Protein AF-A0A1I4SEX5-F1 (afdb_monomer_lite)

Sequence (265 aa):
MKEYNRLAKIIWHIAYHNPGSYGLFWDDDGTMPLKEFLWACNVEPELRVINRDYLNRLTLLGVDLPFTVDGPRLRLIRPKPLYAEVDPPGALYYGASLPSVPLISKKGLIPPSHRSYLGMWDSSENSLLYGKPLEKKVPVRINTVKAKELGVTFLKTDNEGFFLTSQPIPPEAIDIPLLDERTQRKLEERRKRKEEKERRKSEEAGKRVPGVPVPDIAYLKSLYGEDRASEEAETKGREKKDRKRRKGPDWKREARKIRKTKRSL

Organism: NCBI:txid39841

pLDDT: mean 80.01, std 15.98, range [40.5, 95.56]

InterPro domains:
  IPR042081 RNA 2'-phosphotransferase, C-terminal domain [G3DSA:3.20.170.30] (91-183)

Structure (mmCIF, N/CA/C/O backbone):
data_AF-A0A1I4SEX5-F1
#
_entry.id   AF-A0A1I4SEX5-F1
#
loop_
_atom_site.group_PDB
_atom_site.id
_atom_site.type_symbol
_atom_site.label_atom_id
_atom_site.label_alt_id
_atom_site.label_comp_id
_atom_site.label_asym_id
_atom_site.label_entity_id
_atom_site.label_seq_id
_atom_site.pdbx_PDB_ins_code
_atom_site.Cartn_x
_atom_site.Cartn_y
_atom_site.Cartn_z
_atom_site.occupancy
_atom_site.B_iso_or_equiv
_atom_site.auth_seq_id
_atom_site.auth_comp_id
_atom_site.auth_asym_id
_atom_site.auth_atom_id
_atom_site.pdbx_PDB_model_num
ATOM 1 N N . MET A 1 1 ? 23.559 -2.512 -22.211 1.00 59.41 1 MET A N 1
ATOM 2 C CA . MET A 1 1 ? 22.234 -2.853 -22.789 1.00 59.41 1 MET A CA 1
ATOM 3 C C . MET A 1 1 ? 21.616 -4.110 -22.158 1.00 59.41 1 MET A C 1
ATOM 5 O O . MET A 1 1 ? 20.472 -4.039 -21.736 1.00 59.41 1 MET A O 1
ATOM 9 N N . LYS A 1 2 ? 22.353 -5.230 -22.008 1.00 63.31 2 LYS A N 1
ATOM 10 C CA . LYS A 1 2 ? 21.826 -6.485 -21.415 1.00 63.31 2 LYS A CA 1
ATOM 11 C C . LYS A 1 2 ? 21.260 -6.344 -19.988 1.00 63.31 2 LYS A C 1
ATOM 13 O O . LYS A 1 2 ? 20.199 -6.892 -19.712 1.00 63.31 2 LYS A O 1
ATOM 18 N N . GLU A 1 3 ? 21.918 -5.588 -19.108 1.00 74.00 3 GLU A N 1
ATOM 19 C CA . GLU A 1 3 ? 21.448 -5.378 -17.723 1.00 74.00 3 GLU A CA 1
ATOM 20 C C . GLU A 1 3 ? 20.134 -4.586 -17.650 1.00 74.00 3 GLU A C 1
ATOM 22 O O . GLU A 1 3 ? 19.224 -4.977 -16.923 1.00 74.00 3 GLU A O 1
ATOM 27 N N . TYR A 1 4 ? 19.993 -3.535 -18.467 1.00 76.44 4 TYR A N 1
ATOM 28 C CA . TYR A 1 4 ? 18.758 -2.749 -18.561 1.00 76.44 4 TYR A CA 1
ATOM 29 C C . TYR A 1 4 ? 17.570 -3.605 -19.018 1.00 76.44 4 TYR A C 1
ATOM 31 O O . TYR A 1 4 ? 16.489 -3.496 -18.450 1.00 76.44 4 TYR A O 1
ATOM 39 N N . ASN A 1 5 ? 17.784 -4.525 -19.966 1.00 78.31 5 ASN A N 1
ATOM 40 C CA . ASN A 1 5 ? 16.735 -5.436 -20.432 1.00 78.31 5 ASN A CA 1
ATOM 41 C C . ASN A 1 5 ? 16.344 -6.480 -19.378 1.00 78.31 5 ASN A C 1
ATOM 43 O O . ASN A 1 5 ? 15.174 -6.844 -19.285 1.00 78.31 5 ASN A O 1
ATOM 47 N N . ARG A 1 6 ? 17.295 -6.964 -18.567 1.00 85.31 6 ARG A N 1
ATOM 48 C CA . ARG A 1 6 ? 16.976 -7.865 -17.448 1.00 85.31 6 ARG A CA 1
ATOM 49 C C . ARG A 1 6 ? 16.115 -7.150 -16.409 1.00 85.31 6 ARG A C 1
ATOM 51 O O . ARG A 1 6 ? 15.095 -7.693 -16.000 1.00 85.31 6 ARG A O 1
ATOM 58 N N . LEU A 1 7 ? 16.493 -5.934 -16.018 1.00 85.69 7 LEU A N 1
ATOM 59 C CA . LEU A 1 7 ? 15.743 -5.185 -15.014 1.00 85.69 7 LEU A CA 1
ATOM 60 C C . LEU A 1 7 ? 14.376 -4.732 -15.536 1.00 85.69 7 LEU A C 1
ATOM 62 O O . LEU A 1 7 ? 13.401 -4.778 -14.796 1.00 85.69 7 LEU A O 1
ATOM 66 N N . ALA A 1 8 ? 14.276 -4.383 -16.820 1.00 87.31 8 ALA A N 1
ATOM 67 C CA . ALA A 1 8 ? 12.999 -4.087 -17.460 1.00 87.31 8 ALA A CA 1
ATOM 68 C C . ALA A 1 8 ? 12.032 -5.274 -17.384 1.00 87.31 8 ALA A C 1
ATOM 70 O O . ALA A 1 8 ? 10.874 -5.081 -17.030 1.00 87.31 8 ALA A O 1
ATOM 71 N N . LYS A 1 9 ? 12.502 -6.509 -17.617 1.00 90.31 9 LYS A N 1
ATOM 72 C CA . LYS A 1 9 ? 11.674 -7.717 -17.441 1.00 90.31 9 LYS A CA 1
ATOM 73 C C . LYS A 1 9 ? 11.166 -7.876 -16.007 1.00 90.31 9 LYS A C 1
ATOM 75 O O . LYS A 1 9 ? 10.019 -8.258 -15.807 1.00 90.31 9 LYS A O 1
ATOM 80 N N . ILE A 1 10 ? 11.997 -7.557 -15.016 1.00 90.81 10 ILE A N 1
ATOM 81 C CA . ILE A 1 10 ? 11.584 -7.600 -13.608 1.00 90.81 10 ILE A CA 1
ATOM 82 C C . ILE A 1 10 ? 10.548 -6.505 -13.321 1.00 90.81 10 ILE A C 1
ATOM 84 O O . ILE A 1 10 ? 9.525 -6.782 -12.706 1.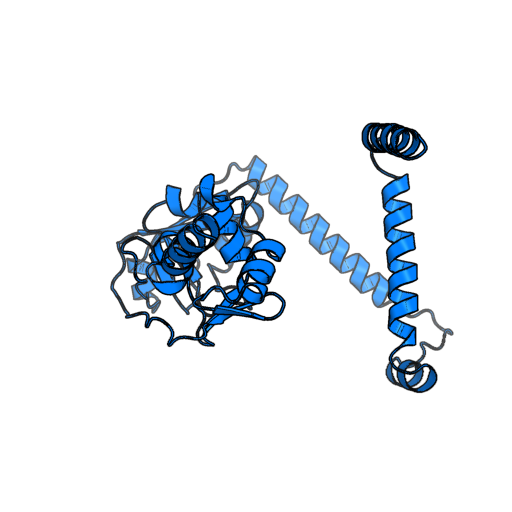00 90.81 10 ILE A O 1
ATOM 88 N N . ILE A 1 11 ? 10.751 -5.286 -13.832 1.00 92.12 11 ILE A N 1
ATOM 89 C CA . ILE A 1 11 ? 9.773 -4.193 -13.720 1.00 92.12 11 ILE A CA 1
ATOM 90 C C . ILE A 1 11 ? 8.441 -4.587 -14.364 1.00 92.12 11 ILE A C 1
ATOM 92 O O . ILE A 1 11 ? 7.394 -4.332 -13.779 1.00 92.12 11 ILE A O 1
ATOM 96 N N . TRP A 1 12 ? 8.467 -5.244 -15.524 1.00 92.12 12 TRP A N 1
ATOM 97 C CA . TRP A 1 12 ? 7.276 -5.806 -16.165 1.00 92.12 12 TRP A CA 1
ATOM 98 C C . TRP A 1 12 ? 6.554 -6.798 -15.261 1.00 92.12 12 TRP A C 1
ATOM 100 O O . TRP A 1 12 ? 5.340 -6.706 -15.082 1.00 92.12 12 TRP A O 1
ATOM 110 N N . HIS A 1 13 ? 7.302 -7.720 -14.659 1.00 91.81 13 HIS A N 1
ATOM 111 C CA . HIS A 1 13 ? 6.728 -8.699 -13.752 1.00 91.81 13 HIS A CA 1
ATOM 112 C C . HIS A 1 13 ? 6.053 -8.031 -12.546 1.00 91.81 13 HIS A C 1
ATOM 114 O O . HIS A 1 13 ? 4.891 -8.304 -12.269 1.00 91.81 13 HIS A O 1
ATOM 120 N N . ILE A 1 14 ? 6.740 -7.089 -11.899 1.00 91.94 14 ILE A N 1
ATOM 121 C CA . ILE A 1 14 ? 6.256 -6.397 -10.696 1.00 91.94 14 ILE A CA 1
ATOM 122 C C . ILE A 1 14 ? 5.099 -5.450 -11.003 1.00 91.94 14 ILE A C 1
ATOM 124 O O . ILE A 1 14 ? 4.173 -5.333 -10.215 1.00 91.94 14 ILE A O 1
ATOM 128 N N . ALA A 1 15 ? 5.152 -4.716 -12.111 1.00 92.19 15 ALA A N 1
ATOM 129 C CA . ALA A 1 15 ? 4.164 -3.683 -12.389 1.00 92.19 15 ALA A CA 1
ATOM 130 C C . ALA A 1 15 ? 2.925 -4.220 -13.110 1.00 92.19 15 ALA A C 1
ATOM 132 O O . ALA A 1 15 ? 1.859 -3.629 -12.964 1.00 92.19 15 ALA A O 1
ATOM 133 N N . TYR A 1 16 ? 3.049 -5.290 -13.901 1.00 90.94 16 TYR A N 1
ATOM 134 C CA . TYR A 1 16 ? 1.970 -5.746 -14.780 1.00 90.94 16 TYR A CA 1
ATOM 135 C C . TYR A 1 16 ? 1.535 -7.188 -14.538 1.00 90.94 16 TYR A C 1
ATOM 137 O O . TYR A 1 16 ? 0.341 -7.434 -14.440 1.00 90.94 16 TYR A O 1
ATOM 145 N N . HIS A 1 17 ? 2.471 -8.135 -14.442 1.00 89.62 17 HIS A N 1
ATOM 146 C CA . HIS A 1 17 ? 2.101 -9.553 -14.355 1.00 89.62 17 HIS A CA 1
ATOM 147 C C . HIS A 1 17 ? 1.701 -10.002 -12.953 1.00 89.62 17 HIS A C 1
ATOM 149 O O . HIS A 1 17 ? 0.855 -10.876 -12.819 1.00 89.62 17 HIS A O 1
ATOM 155 N N . ASN A 1 18 ? 2.345 -9.464 -11.921 1.00 90.56 18 ASN A N 1
ATOM 156 C CA . ASN A 1 18 ? 2.093 -9.858 -10.543 1.00 90.56 18 ASN A CA 1
ATOM 157 C C . ASN A 1 18 ? 2.313 -8.693 -9.557 1.00 90.56 18 ASN A C 1
ATOM 159 O O . ASN A 1 18 ? 3.144 -8.787 -8.646 1.00 90.56 18 ASN A O 1
ATOM 163 N N . PRO A 1 19 ? 1.586 -7.571 -9.717 1.00 92.75 19 PRO A N 1
ATOM 164 C CA . PRO A 1 19 ? 1.672 -6.449 -8.785 1.00 92.75 19 PRO A CA 1
ATOM 165 C C . PRO A 1 19 ? 1.213 -6.814 -7.369 1.00 92.75 19 PRO A C 1
ATOM 167 O O . PRO A 1 19 ? 1.795 -6.327 -6.393 1.00 92.75 19 PRO A O 1
ATOM 170 N N . GLY A 1 20 ? 0.250 -7.732 -7.235 1.00 91.44 20 GLY A N 1
ATOM 171 C CA . GLY A 1 20 ? -0.287 -8.143 -5.938 1.00 91.44 20 GLY A CA 1
ATOM 172 C C . GLY A 1 20 ? 0.755 -8.756 -4.998 1.00 91.44 20 GLY A C 1
ATOM 173 O O . GLY A 1 20 ? 0.703 -8.526 -3.793 1.00 91.44 20 GLY A O 1
ATOM 174 N N . SER A 1 21 ? 1.767 -9.453 -5.527 1.00 90.25 21 SER A N 1
ATOM 175 C CA . SER A 1 21 ? 2.847 -10.035 -4.705 1.00 90.25 21 SER A CA 1
ATOM 176 C C . SER A 1 21 ? 3.736 -9.005 -4.019 1.00 90.25 21 SER A C 1
ATOM 178 O O . SER A 1 21 ? 4.416 -9.324 -3.051 1.00 90.25 21 SER A O 1
ATOM 180 N N . TYR A 1 22 ? 3.689 -7.753 -4.471 1.00 91.50 22 TYR A N 1
ATOM 181 C CA . TYR A 1 22 ? 4.458 -6.649 -3.904 1.00 91.50 22 TYR A CA 1
ATOM 182 C C . TYR A 1 22 ? 3.567 -5.621 -3.191 1.00 91.50 22 TYR A C 1
ATOM 184 O O . TYR A 1 22 ? 4.023 -4.526 -2.844 1.00 91.50 22 TYR A O 1
ATOM 192 N N . GLY A 1 23 ? 2.285 -5.948 -2.986 1.00 91.25 23 GLY A N 1
ATOM 193 C CA . GLY A 1 23 ? 1.288 -5.041 -2.417 1.00 91.25 23 GLY A CA 1
ATOM 194 C C . GLY A 1 23 ? 0.944 -3.872 -3.329 1.00 91.25 23 GLY A C 1
ATOM 195 O O . GLY A 1 23 ? 0.573 -2.802 -2.845 1.00 91.25 23 GLY A O 1
ATOM 196 N N . LEU A 1 24 ? 1.134 -4.046 -4.636 1.00 93.44 24 LEU A N 1
ATOM 197 C CA . LEU A 1 24 ? 0.834 -3.049 -5.649 1.00 93.44 24 LEU A CA 1
ATOM 198 C C . LEU A 1 24 ? -0.474 -3.401 -6.354 1.00 93.44 24 LEU A C 1
ATOM 200 O O . LEU A 1 24 ? -0.835 -4.564 -6.512 1.00 93.44 24 LEU A O 1
ATOM 204 N N . PHE A 1 25 ? -1.177 -2.369 -6.799 1.00 94.12 25 PHE A N 1
ATOM 205 C CA . PHE A 1 25 ? -2.395 -2.484 -7.591 1.00 94.12 25 PHE A CA 1
ATOM 206 C C . PHE A 1 25 ? -2.638 -1.182 -8.358 1.00 94.12 25 PHE A C 1
ATOM 208 O O . PHE A 1 25 ? -2.206 -0.097 -7.934 1.00 94.12 25 PHE A O 1
ATOM 215 N N . TRP A 1 26 ? -3.307 -1.315 -9.499 1.00 94.44 26 TRP A N 1
ATOM 216 C CA . TRP A 1 26 ? -3.708 -0.206 -10.350 1.00 94.44 26 TRP A CA 1
ATOM 217 C C . TRP A 1 26 ? -5.078 0.297 -9.908 1.00 94.44 26 TRP A C 1
ATOM 219 O O . TRP A 1 26 ? -5.973 -0.489 -9.612 1.00 94.44 26 TRP A O 1
ATOM 229 N N . ASP A 1 27 ? -5.230 1.612 -9.837 1.00 93.38 27 ASP A N 1
ATOM 230 C CA . ASP A 1 27 ? -6.513 2.248 -9.571 1.00 93.38 27 ASP A CA 1
ATOM 231 C C . ASP A 1 27 ? -7.423 2.163 -10.810 1.00 93.38 27 ASP A C 1
ATOM 233 O O . ASP A 1 27 ? -7.014 1.731 -11.895 1.00 93.38 27 ASP A O 1
ATOM 237 N N . ASP A 1 28 ? -8.684 2.570 -10.665 1.00 89.94 28 ASP A N 1
ATOM 238 C CA . ASP A 1 28 ? -9.678 2.391 -11.729 1.00 89.94 28 ASP A CA 1
ATOM 239 C C . ASP A 1 28 ? -9.366 3.150 -13.010 1.00 89.94 28 ASP A C 1
ATOM 241 O O . ASP A 1 28 ? -9.712 2.678 -14.096 1.00 89.94 28 ASP A O 1
ATOM 245 N N . ASP A 1 29 ? -8.671 4.276 -12.865 1.00 90.25 29 ASP A N 1
ATOM 246 C CA . ASP A 1 29 ? -8.167 5.140 -13.927 1.00 90.25 29 ASP A CA 1
ATOM 247 C C . ASP A 1 29 ? -6.886 4.598 -14.594 1.00 90.25 29 ASP A C 1
ATOM 249 O O . ASP A 1 29 ? -6.299 5.266 -15.450 1.00 90.25 29 ASP A O 1
ATOM 253 N N . GLY A 1 30 ? -6.435 3.399 -14.206 1.00 92.19 30 GLY A N 1
ATOM 254 C CA . GLY A 1 30 ? -5.211 2.780 -14.706 1.00 92.19 30 GLY A CA 1
ATOM 255 C C . GLY A 1 30 ? -3.947 3.465 -14.189 1.00 92.19 30 GLY A C 1
ATOM 256 O O . GLY A 1 30 ? -2.902 3.403 -14.844 1.00 92.19 30 GLY A O 1
ATOM 257 N N . THR A 1 31 ? -4.025 4.152 -13.044 1.00 94.69 31 THR A N 1
ATOM 258 C CA . THR A 1 31 ? -2.873 4.825 -12.438 1.00 94.69 31 THR A CA 1
ATOM 259 C C . THR A 1 31 ? -2.428 4.182 -11.129 1.00 94.69 31 THR A C 1
ATOM 261 O O . THR A 1 31 ? -3.143 3.408 -10.503 1.00 94.69 31 THR A O 1
ATOM 264 N N . MET A 1 32 ? -1.191 4.469 -10.728 1.00 94.69 32 MET A N 1
ATOM 265 C CA . MET A 1 32 ? -0.633 4.054 -9.442 1.00 94.69 32 MET A CA 1
ATOM 266 C C . MET A 1 32 ? 0.352 5.123 -8.948 1.00 94.69 32 MET A C 1
ATOM 268 O O . MET A 1 32 ? 1.138 5.641 -9.741 1.00 94.69 32 MET A O 1
ATOM 272 N N . PRO A 1 33 ? 0.392 5.496 -7.660 1.00 95.00 33 PRO A N 1
ATOM 273 C CA . PRO A 1 33 ? 1.399 6.401 -7.124 1.00 95.00 33 PRO A CA 1
ATOM 274 C C . PRO A 1 33 ? 2.820 5.857 -7.310 1.00 95.00 33 PRO A C 1
ATOM 276 O O . PRO A 1 33 ? 3.174 4.798 -6.791 1.00 95.00 33 PRO A O 1
ATOM 279 N N . LEU A 1 34 ? 3.687 6.653 -7.946 1.00 95.00 34 LEU A N 1
ATOM 280 C CA . LEU A 1 34 ? 5.091 6.293 -8.186 1.00 95.00 34 LEU A CA 1
ATOM 281 C C . LEU A 1 34 ? 5.823 5.943 -6.882 1.00 95.00 34 LEU A C 1
ATOM 283 O O . LEU A 1 34 ? 6.683 5.070 -6.854 1.00 95.00 34 LEU A O 1
ATOM 287 N N . LYS A 1 35 ? 5.490 6.623 -5.781 1.00 93.44 35 LYS A N 1
ATOM 288 C CA . LYS A 1 35 ? 6.127 6.376 -4.481 1.00 93.44 35 LYS A CA 1
ATOM 289 C C . LYS A 1 35 ? 5.866 4.968 -3.961 1.00 93.44 35 LYS A C 1
ATOM 291 O O . LYS A 1 35 ? 6.777 4.395 -3.382 1.00 93.44 35 LYS A O 1
ATOM 296 N N . GLU A 1 36 ? 4.664 4.437 -4.162 1.00 93.50 36 GLU A N 1
ATOM 297 C CA . GLU A 1 36 ? 4.309 3.096 -3.693 1.00 93.50 36 GLU A CA 1
ATOM 298 C C . GLU A 1 36 ? 5.060 2.028 -4.482 1.00 93.50 36 GLU A C 1
ATOM 300 O O . GLU A 1 36 ? 5.691 1.164 -3.877 1.00 93.50 36 GLU A O 1
ATOM 305 N N . PHE A 1 37 ? 5.127 2.181 -5.807 1.00 94.88 37 PHE A N 1
ATOM 306 C CA . PHE A 1 37 ? 5.959 1.338 -6.665 1.00 94.88 37 PHE A CA 1
ATOM 307 C C . PHE A 1 37 ? 7.435 1.344 -6.230 1.00 94.88 37 PHE A C 1
ATOM 309 O O . PHE A 1 37 ? 8.059 0.295 -6.074 1.00 94.88 37 PHE A O 1
ATOM 316 N N . LEU A 1 38 ? 7.997 2.529 -5.966 1.00 93.81 38 LEU A N 1
ATOM 317 C CA . LEU A 1 38 ? 9.377 2.644 -5.491 1.00 93.81 38 LEU A CA 1
ATOM 318 C C . LEU A 1 38 ? 9.569 2.043 -4.091 1.00 93.81 38 LEU A C 1
ATOM 320 O O . LEU A 1 38 ? 10.649 1.539 -3.799 1.00 93.81 38 LEU A O 1
ATOM 324 N N . TRP A 1 39 ? 8.571 2.093 -3.205 1.00 92.56 39 TRP A N 1
ATOM 325 C CA . TRP A 1 39 ? 8.662 1.438 -1.896 1.00 92.56 39 TRP A CA 1
ATOM 326 C C . TRP A 1 39 ? 8.737 -0.076 -2.036 1.00 92.56 39 TRP A C 1
ATOM 328 O O . TRP A 1 39 ? 9.631 -0.670 -1.440 1.00 92.56 39 TRP A O 1
ATOM 338 N N . ALA A 1 40 ? 7.879 -0.664 -2.870 1.00 92.25 40 ALA A N 1
ATOM 339 C CA . ALA A 1 40 ? 7.914 -2.088 -3.187 1.00 92.25 40 ALA A CA 1
ATOM 340 C C . ALA A 1 40 ? 9.273 -2.515 -3.765 1.00 92.25 40 ALA A C 1
ATOM 342 O O . ALA A 1 40 ? 9.876 -3.465 -3.275 1.00 92.25 40 ALA A O 1
ATOM 343 N N . CYS A 1 41 ? 9.821 -1.755 -4.720 1.00 91.69 41 CYS A N 1
ATOM 344 C CA . CYS A 1 41 ? 11.152 -2.032 -5.273 1.00 91.69 41 CYS A CA 1
ATOM 345 C C . CYS A 1 41 ? 12.268 -1.943 -4.219 1.00 91.69 41 CYS A C 1
ATOM 347 O O . CYS A 1 41 ? 13.261 -2.648 -4.308 1.00 91.69 41 CYS A O 1
ATOM 349 N N . ASN A 1 42 ? 12.141 -1.086 -3.204 1.00 90.38 42 ASN A N 1
ATOM 350 C CA . ASN A 1 42 ? 13.189 -0.934 -2.191 1.00 90.38 42 ASN A CA 1
ATOM 351 C C . ASN A 1 42 ? 13.239 -2.073 -1.161 1.00 90.38 42 ASN A C 1
ATOM 353 O O . ASN A 1 42 ? 14.239 -2.180 -0.437 1.00 90.38 42 ASN A O 1
ATOM 357 N N . VAL A 1 43 ? 12.187 -2.897 -1.084 1.00 88.00 43 VAL A N 1
ATOM 358 C CA . VAL A 1 43 ? 12.170 -4.106 -0.248 1.00 88.00 43 VAL A CA 1
ATOM 359 C C . VAL A 1 43 ? 13.260 -5.066 -0.727 1.00 88.00 43 VAL A C 1
ATOM 361 O O . VAL A 1 43 ? 14.113 -5.466 0.066 1.00 88.00 43 VAL A O 1
ATOM 364 N N . GLU A 1 44 ? 13.302 -5.321 -2.035 1.00 86.94 44 GLU A N 1
ATOM 365 C CA . GLU A 1 44 ? 14.262 -6.229 -2.659 1.00 86.94 44 GLU A CA 1
ATOM 366 C C . GLU A 1 44 ? 15.633 -5.563 -2.864 1.00 86.94 44 GLU A C 1
ATOM 368 O O . GLU A 1 44 ? 15.725 -4.531 -3.538 1.00 86.94 44 GLU A O 1
ATOM 373 N N . PRO A 1 45 ? 16.736 -6.135 -2.343 1.00 84.25 45 PRO A N 1
ATOM 374 C CA . PRO A 1 45 ? 18.072 -5.557 -2.487 1.00 84.25 45 PRO A CA 1
ATOM 375 C C . PRO A 1 45 ? 18.485 -5.292 -3.939 1.00 84.25 45 PRO A C 1
ATOM 377 O O . PRO A 1 45 ? 19.086 -4.253 -4.218 1.00 84.25 45 PRO A O 1
ATOM 380 N N . GLU A 1 46 ? 18.122 -6.187 -4.862 1.00 83.56 46 GLU A N 1
ATOM 381 C CA . GLU A 1 46 ? 18.450 -6.080 -6.291 1.00 83.56 46 GLU A CA 1
ATOM 382 C C . GLU A 1 46 ? 17.756 -4.893 -6.979 1.00 83.56 46 GLU A C 1
ATOM 384 O O . GLU A 1 46 ? 18.243 -4.368 -7.980 1.00 83.56 46 GLU A O 1
ATOM 389 N N . LEU A 1 47 ? 16.630 -4.435 -6.426 1.00 86.62 47 LEU A N 1
ATOM 390 C CA . LEU A 1 47 ? 15.760 -3.430 -7.032 1.00 86.62 47 LEU A CA 1
ATOM 391 C C . LEU A 1 47 ? 15.890 -2.051 -6.379 1.00 86.62 47 LEU A C 1
ATOM 393 O O . LEU A 1 47 ? 15.328 -1.078 -6.881 1.00 86.62 47 LEU A O 1
ATOM 397 N N . ARG A 1 48 ? 16.713 -1.910 -5.332 1.00 87.25 48 ARG A N 1
ATOM 398 C CA . ARG A 1 48 ? 17.018 -0.615 -4.687 1.00 87.25 48 ARG A CA 1
ATOM 399 C C . ARG A 1 48 ? 17.662 0.410 -5.618 1.00 87.25 48 ARG A C 1
ATOM 401 O O . ARG A 1 48 ? 17.660 1.605 -5.326 1.00 87.25 48 ARG A O 1
ATOM 408 N N . VAL A 1 49 ? 18.226 -0.045 -6.735 1.00 88.56 49 VAL A N 1
ATOM 409 C CA . VAL A 1 49 ? 18.788 0.825 -7.778 1.00 88.56 49 VAL A CA 1
ATOM 410 C C . VAL A 1 49 ? 17.681 1.592 -8.518 1.00 88.56 49 VAL A C 1
ATOM 412 O O . VAL A 1 49 ? 17.935 2.654 -9.090 1.00 88.56 49 VAL A O 1
ATOM 415 N N . ILE A 1 50 ? 16.443 1.084 -8.484 1.00 90.12 50 ILE A N 1
ATOM 416 C CA . ILE A 1 50 ? 15.287 1.684 -9.144 1.00 90.12 50 ILE A CA 1
ATOM 417 C C . ILE A 1 50 ? 14.854 2.928 -8.368 1.00 90.12 50 ILE A C 1
ATOM 419 O O . ILE A 1 50 ? 14.321 2.879 -7.260 1.00 90.12 50 ILE A O 1
ATOM 423 N N . ASN A 1 51 ? 15.049 4.076 -9.002 1.00 91.44 51 ASN A N 1
ATOM 424 C CA . ASN A 1 51 ? 14.520 5.358 -8.573 1.00 91.44 51 ASN A CA 1
ATOM 425 C C . ASN A 1 51 ? 13.849 6.062 -9.762 1.00 91.44 51 ASN A C 1
ATOM 427 O O . ASN A 1 51 ? 13.856 5.564 -10.889 1.00 91.44 51 ASN A O 1
ATOM 431 N N . ARG A 1 52 ? 13.259 7.236 -9.519 1.00 92.50 52 ARG A N 1
ATOM 432 C CA . ARG A 1 52 ? 12.595 8.019 -10.572 1.00 92.50 52 ARG A CA 1
ATOM 433 C C . ARG A 1 52 ? 13.525 8.309 -11.755 1.00 92.50 52 ARG A C 1
ATOM 435 O O . ARG A 1 52 ? 13.110 8.153 -12.898 1.00 92.50 52 ARG A O 1
ATOM 442 N N . ASP A 1 53 ? 14.761 8.717 -11.485 1.00 91.50 53 ASP A N 1
ATOM 443 C CA . ASP A 1 53 ? 15.721 9.081 -12.532 1.00 91.50 53 ASP A CA 1
ATOM 444 C C . ASP A 1 53 ? 16.113 7.863 -13.375 1.00 91.50 53 ASP A C 1
ATOM 446 O O . ASP A 1 53 ? 16.293 7.975 -14.586 1.00 91.50 53 ASP A O 1
ATOM 450 N N . TYR A 1 54 ? 16.183 6.688 -12.748 1.00 91.06 54 TYR A N 1
ATOM 451 C CA . TYR A 1 54 ? 16.420 5.421 -13.421 1.00 91.06 54 TYR A CA 1
ATOM 452 C C . TYR A 1 54 ? 15.264 5.055 -14.360 1.00 91.06 54 TYR A C 1
ATOM 454 O O . TYR A 1 54 ? 15.511 4.732 -15.518 1.00 91.06 54 TYR A O 1
ATOM 462 N N . LEU A 1 55 ? 14.011 5.169 -13.902 1.00 91.81 55 LEU A N 1
ATOM 463 C CA . LEU A 1 55 ? 12.833 4.932 -14.747 1.00 91.81 55 LEU A CA 1
ATOM 464 C C . LEU A 1 55 ? 12.793 5.901 -15.935 1.00 91.81 55 LEU A C 1
ATOM 466 O O . LEU A 1 55 ? 12.633 5.466 -17.070 1.00 91.81 55 LEU A O 1
ATOM 470 N N . ASN A 1 56 ? 13.040 7.192 -15.697 1.00 90.88 56 ASN A N 1
ATOM 471 C CA . ASN A 1 56 ? 13.114 8.186 -16.770 1.00 90.88 56 ASN A CA 1
ATOM 472 C C . ASN A 1 56 ? 14.220 7.849 -17.778 1.00 90.88 56 ASN A C 1
ATOM 474 O O . ASN A 1 56 ? 14.028 7.984 -18.984 1.00 90.88 56 ASN A O 1
ATOM 478 N N . ARG A 1 57 ? 15.381 7.385 -17.298 1.00 90.75 57 ARG A N 1
ATOM 479 C CA . ARG A 1 57 ? 16.482 6.949 -18.161 1.00 90.75 57 ARG A CA 1
ATOM 480 C C . ARG A 1 57 ? 16.099 5.736 -19.005 1.00 90.75 57 ARG A C 1
ATOM 482 O O . ARG A 1 57 ? 16.438 5.724 -20.181 1.00 90.75 57 ARG A O 1
ATOM 489 N N . LEU A 1 58 ? 15.402 4.746 -18.445 1.00 90.38 58 LEU A N 1
ATOM 490 C CA . LEU A 1 58 ? 14.902 3.598 -19.211 1.00 90.38 58 LEU A CA 1
ATOM 491 C C . LEU A 1 58 ? 13.988 4.051 -20.354 1.00 90.38 58 LEU A C 1
ATOM 493 O O . LEU A 1 58 ? 14.183 3.628 -21.490 1.00 90.38 58 LEU A O 1
ATOM 497 N N . THR A 1 59 ? 13.057 4.961 -20.063 1.00 89.19 59 THR A N 1
ATOM 498 C CA . THR A 1 59 ? 12.154 5.530 -21.069 1.00 89.19 59 THR A CA 1
ATOM 499 C C . THR A 1 59 ? 12.918 6.289 -22.157 1.00 89.19 59 THR A C 1
ATOM 501 O O . THR A 1 59 ? 12.661 6.079 -23.337 1.00 89.19 59 THR A O 1
ATOM 504 N N . LEU A 1 60 ? 13.905 7.117 -21.789 1.00 89.75 60 LEU A N 1
ATOM 505 C CA . LEU A 1 60 ? 14.748 7.852 -22.747 1.00 89.75 60 LEU A CA 1
ATOM 506 C C . LEU A 1 60 ? 15.600 6.930 -23.629 1.00 89.75 60 LEU A C 1
ATOM 508 O O . LEU A 1 60 ? 15.880 7.261 -24.776 1.00 89.75 60 LEU A O 1
ATOM 512 N N . LEU A 1 61 ? 16.014 5.779 -23.099 1.00 89.50 61 LEU A N 1
ATOM 513 C CA . LEU A 1 61 ? 16.753 4.756 -23.839 1.00 89.50 61 LEU A CA 1
ATOM 514 C C . LEU A 1 61 ? 15.847 3.881 -24.724 1.00 89.50 61 LEU A C 1
ATOM 516 O O . LEU A 1 61 ? 16.349 2.949 -25.349 1.00 89.50 61 LEU A O 1
ATOM 520 N N . GLY A 1 62 ? 14.537 4.151 -24.773 1.00 87.94 62 GLY A N 1
ATOM 521 C CA . GLY A 1 62 ? 13.579 3.386 -25.573 1.00 87.94 62 GLY A CA 1
ATOM 522 C C . GLY A 1 62 ? 13.321 1.974 -25.042 1.00 87.94 62 GLY A C 1
ATOM 523 O O . GLY A 1 62 ? 12.925 1.096 -25.804 1.00 87.94 62 GLY A O 1
ATOM 524 N N . VAL A 1 63 ? 13.575 1.727 -23.754 1.00 89.62 63 VAL A N 1
ATOM 525 C CA . VAL A 1 63 ? 13.279 0.434 -23.130 1.00 89.62 63 VAL A CA 1
ATOM 526 C C . VAL A 1 63 ? 11.773 0.325 -22.902 1.00 89.62 63 VAL A C 1
ATOM 528 O O . VAL A 1 63 ? 11.175 1.196 -22.273 1.00 89.62 63 VAL A O 1
ATOM 531 N N . ASP A 1 64 ? 11.176 -0.758 -23.398 1.00 89.06 64 ASP A N 1
ATOM 532 C CA . ASP A 1 64 ? 9.740 -1.011 -23.280 1.00 89.06 64 ASP A CA 1
ATOM 533 C C . ASP A 1 64 ? 9.335 -1.273 -21.820 1.00 89.06 64 ASP A C 1
ATOM 535 O O . ASP A 1 64 ? 9.867 -2.170 -21.157 1.00 89.06 64 ASP A O 1
ATOM 539 N N . LEU A 1 65 ? 8.380 -0.488 -21.322 1.00 91.81 65 LEU A N 1
ATOM 540 C CA . LEU A 1 65 ? 7.834 -0.555 -19.968 1.00 91.81 65 LEU A CA 1
ATOM 541 C C . LEU A 1 65 ? 6.301 -0.599 -20.040 1.00 91.81 65 LEU A C 1
ATOM 543 O O . LEU A 1 65 ? 5.713 0.022 -20.925 1.00 91.81 65 LEU A O 1
ATOM 547 N N . PRO A 1 66 ? 5.619 -1.250 -19.079 1.00 92.81 66 PRO A N 1
ATOM 548 C CA . PRO A 1 66 ? 4.158 -1.361 -19.109 1.00 92.81 66 PRO A CA 1
ATOM 549 C C . PRO A 1 66 ? 3.434 -0.038 -18.814 1.00 92.81 66 PRO A C 1
ATOM 551 O O . PRO A 1 66 ? 2.214 0.051 -18.969 1.00 92.81 66 PRO A O 1
ATOM 554 N N . PHE A 1 67 ? 4.163 0.985 -18.367 1.00 94.69 67 PHE A N 1
ATOM 555 C CA . PHE A 1 67 ? 3.627 2.259 -17.907 1.00 94.69 67 PHE A CA 1
ATOM 556 C C . PHE A 1 67 ? 4.487 3.442 -18.357 1.00 94.69 67 PHE A C 1
ATOM 558 O O . PHE A 1 67 ? 5.680 3.307 -18.631 1.00 94.69 67 PHE A O 1
ATOM 565 N N . THR A 1 68 ? 3.891 4.630 -18.335 1.00 94.12 68 THR A N 1
ATOM 566 C CA . THR A 1 68 ? 4.588 5.916 -18.409 1.00 94.12 68 THR A CA 1
ATOM 567 C C . THR A 1 68 ? 4.640 6.583 -17.036 1.00 94.12 68 THR A C 1
ATOM 569 O O . THR A 1 68 ? 3.798 6.345 -16.166 1.00 94.12 68 THR A O 1
ATOM 572 N N . VAL A 1 69 ? 5.661 7.413 -16.814 1.00 93.69 69 VAL A N 1
ATOM 573 C CA . VAL A 1 69 ? 5.788 8.219 -15.595 1.00 93.69 69 VAL A CA 1
ATOM 574 C C . VAL A 1 69 ? 5.113 9.571 -15.834 1.00 93.69 69 VAL A C 1
ATOM 576 O O . VAL A 1 69 ? 5.651 10.417 -16.542 1.00 93.69 69 VAL A O 1
ATOM 579 N N . ASP A 1 70 ? 3.951 9.782 -15.217 1.00 90.88 70 ASP A N 1
ATOM 580 C CA . ASP A 1 70 ? 3.124 10.987 -15.335 1.00 90.88 70 ASP A CA 1
ATOM 581 C C . ASP A 1 70 ? 3.144 11.763 -14.006 1.00 90.88 70 ASP A C 1
ATOM 583 O O . ASP A 1 70 ? 2.402 11.487 -13.056 1.00 90.88 70 ASP A O 1
ATOM 587 N N . GLY A 1 71 ? 4.088 12.701 -13.880 1.00 89.81 71 GLY A N 1
ATOM 588 C CA . GLY A 1 71 ? 4.243 13.502 -12.666 1.00 89.81 71 GLY A CA 1
ATOM 589 C C . GLY A 1 71 ? 4.505 12.630 -11.422 1.00 89.81 71 GLY A C 1
ATOM 590 O O . GLY A 1 71 ? 5.571 12.010 -11.340 1.00 89.81 71 GLY A O 1
ATOM 591 N N . PRO A 1 72 ? 3.625 12.618 -10.399 1.00 93.06 72 PRO A N 1
ATOM 592 C CA . PRO A 1 72 ? 3.755 11.773 -9.209 1.00 93.06 72 PRO A CA 1
ATOM 593 C C . PRO A 1 72 ? 3.150 10.363 -9.360 1.00 93.06 72 PRO A C 1
ATOM 595 O O . PRO A 1 72 ? 3.186 9.593 -8.394 1.00 93.06 72 PRO A O 1
ATOM 598 N N . ARG A 1 73 ? 2.580 10.028 -10.521 1.00 95.12 73 ARG A N 1
ATOM 599 C CA . ARG A 1 73 ? 1.900 8.757 -10.789 1.00 95.12 73 ARG A CA 1
ATOM 600 C C . ARG A 1 73 ? 2.572 7.997 -11.932 1.00 95.12 73 ARG A C 1
ATOM 602 O O . ARG A 1 73 ? 3.319 8.552 -12.731 1.00 95.12 73 ARG A O 1
ATOM 609 N N . LEU A 1 74 ? 2.321 6.701 -11.959 1.00 94.88 74 LEU A N 1
ATOM 610 C CA . LEU A 1 74 ? 2.522 5.823 -13.095 1.00 94.88 74 LEU A CA 1
ATOM 611 C C . LEU A 1 74 ? 1.178 5.682 -13.798 1.00 94.88 74 LEU A C 1
ATOM 613 O O . LEU A 1 74 ? 0.153 5.575 -13.121 1.00 94.88 74 LEU A O 1
ATOM 617 N N . ARG A 1 75 ? 1.183 5.678 -15.127 1.00 95.19 75 ARG A N 1
ATOM 618 C CA . ARG A 1 75 ? -0.005 5.455 -15.951 1.00 95.19 75 ARG A CA 1
ATOM 619 C C . ARG A 1 75 ? 0.233 4.252 -16.838 1.00 95.19 75 ARG A C 1
ATOM 621 O O . ARG A 1 75 ? 1.212 4.217 -17.578 1.00 95.19 75 ARG A O 1
ATOM 628 N N . LEU A 1 76 ? -0.647 3.269 -16.750 1.00 94.56 76 LEU A N 1
ATOM 629 C CA . LEU A 1 76 ? -0.527 2.051 -17.527 1.00 94.56 76 LEU A CA 1
ATOM 630 C C . LEU A 1 76 ? -0.791 2.334 -19.016 1.00 94.56 76 LEU A C 1
ATOM 632 O O . LEU A 1 76 ? -1.727 3.051 -19.361 1.00 94.56 76 LEU A O 1
ATOM 636 N N . ILE A 1 77 ? 0.057 1.796 -19.895 1.00 92.50 77 ILE A N 1
ATOM 637 C CA . ILE A 1 77 ? -0.093 1.912 -21.361 1.00 92.50 77 ILE A CA 1
ATOM 638 C C . ILE A 1 77 ? -0.996 0.791 -21.899 1.00 92.50 77 ILE A C 1
ATOM 640 O O . ILE A 1 77 ? -1.640 0.915 -22.937 1.00 92.50 77 ILE A O 1
ATOM 644 N N . ARG A 1 78 ? -1.008 -0.338 -21.191 1.00 85.25 78 ARG A N 1
ATOM 645 C CA . ARG A 1 78 ? -1.727 -1.570 -21.523 1.00 85.25 78 ARG A CA 1
ATOM 646 C C . ARG A 1 78 ? -3.087 -1.618 -20.807 1.00 85.25 78 ARG A C 1
ATOM 648 O O . ARG A 1 78 ? -3.298 -0.849 -19.869 1.00 85.25 78 ARG A O 1
ATOM 655 N N . PRO A 1 79 ? -4.013 -2.509 -21.212 1.00 85.44 79 PRO A N 1
ATOM 656 C CA . PRO A 1 79 ? -5.252 -2.711 -20.465 1.00 85.44 79 PRO A CA 1
ATOM 657 C C . PRO A 1 79 ? -4.951 -3.112 -19.019 1.00 85.44 79 PRO A C 1
ATOM 659 O O . PRO A 1 79 ? -4.043 -3.913 -18.767 1.00 85.44 79 PRO A O 1
ATOM 662 N N . LYS A 1 80 ? -5.710 -2.533 -18.084 1.00 85.56 80 LYS A N 1
ATOM 663 C CA . LYS A 1 80 ? -5.575 -2.818 -16.655 1.00 85.56 80 LYS A CA 1
ATOM 664 C C . LYS A 1 80 ? -5.993 -4.258 -16.334 1.00 85.56 80 LYS A C 1
ATOM 666 O O . LYS A 1 80 ? -6.916 -4.763 -16.979 1.00 85.56 80 LYS A O 1
ATOM 671 N N . PRO A 1 81 ? -5.366 -4.898 -15.333 1.00 82.62 81 PRO A N 1
ATOM 672 C CA . PRO A 1 81 ? -5.894 -6.138 -14.785 1.00 82.62 81 PRO A CA 1
ATOM 673 C C . PRO A 1 81 ? -7.281 -5.889 -14.175 1.00 82.62 81 PRO A C 1
ATOM 675 O O . PRO A 1 81 ? -7.544 -4.824 -13.608 1.00 82.62 81 PRO A O 1
ATOM 678 N N . LEU A 1 82 ? -8.181 -6.860 -14.335 1.00 85.50 82 LEU A N 1
ATOM 679 C CA . LEU A 1 82 ? -9.508 -6.839 -13.727 1.00 85.50 82 LEU A CA 1
ATOM 680 C C . LEU A 1 82 ? -9.447 -7.548 -12.378 1.00 85.50 82 LEU A C 1
ATOM 682 O O . LEU A 1 82 ? -8.918 -8.652 -12.282 1.00 85.50 82 LEU A O 1
ATOM 686 N N . TYR A 1 83 ? -10.020 -6.924 -11.354 1.00 91.19 83 TYR A N 1
ATOM 687 C CA . TYR A 1 83 ? -10.119 -7.514 -10.027 1.00 91.19 83 TYR A CA 1
ATOM 688 C C . TYR A 1 83 ? -11.494 -8.157 -9.867 1.00 91.19 83 TYR A C 1
ATOM 690 O O . TYR A 1 83 ? -12.510 -7.466 -9.912 1.00 91.19 83 TYR A O 1
ATOM 698 N N . ALA A 1 84 ? -11.521 -9.481 -9.731 1.00 90.25 84 ALA A N 1
ATOM 699 C CA . ALA A 1 84 ? -12.756 -10.234 -9.542 1.00 90.25 84 ALA A CA 1
ATOM 700 C C . ALA A 1 84 ? -13.162 -10.241 -8.066 1.00 90.25 84 ALA A C 1
ATOM 702 O O . ALA A 1 84 ? -12.304 -10.345 -7.184 1.00 90.25 84 ALA A O 1
ATOM 703 N N . GLU A 1 85 ? -14.465 -10.167 -7.802 1.00 93.44 85 GLU A N 1
ATOM 704 C CA . GLU A 1 85 ? -15.007 -10.374 -6.461 1.00 93.44 85 GLU A CA 1
ATOM 705 C C . GLU A 1 85 ? -14.732 -11.803 -5.988 1.00 93.44 85 GLU A C 1
ATOM 707 O O . GLU A 1 85 ? -14.873 -12.768 -6.743 1.00 93.44 85 GLU A O 1
ATOM 712 N N . VAL A 1 86 ? -14.298 -11.934 -4.737 1.00 93.31 86 VAL A N 1
ATOM 713 C CA . VAL A 1 86 ? -13.954 -13.221 -4.137 1.00 93.31 86 VAL A CA 1
ATOM 714 C C . VAL A 1 86 ? -14.296 -13.227 -2.657 1.00 93.31 86 VAL A C 1
ATOM 716 O O . VAL A 1 86 ? -14.269 -12.190 -1.992 1.00 93.31 86 VAL A O 1
ATOM 719 N N . ASP A 1 87 ? -14.529 -14.423 -2.129 1.00 89.75 87 ASP A N 1
ATOM 720 C CA . ASP A 1 87 ? -14.579 -14.643 -0.693 1.00 89.75 87 ASP A CA 1
ATOM 721 C C . ASP A 1 87 ? -13.154 -14.737 -0.129 1.00 89.75 87 ASP A C 1
ATOM 723 O O . ASP A 1 87 ? -12.412 -15.662 -0.476 1.00 89.75 87 ASP A O 1
ATOM 727 N N . PRO A 1 88 ? -12.728 -13.769 0.702 1.00 89.19 88 PRO A N 1
ATOM 728 C CA . PRO A 1 88 ? -11.383 -13.756 1.256 1.00 89.19 88 PRO A CA 1
ATOM 729 C C . PRO A 1 88 ? -11.236 -14.806 2.374 1.00 89.19 88 PRO A C 1
ATOM 731 O O . PRO A 1 88 ? -12.233 -15.289 2.922 1.00 89.19 88 PRO A O 1
ATOM 734 N N . PRO A 1 89 ? -9.997 -15.120 2.796 1.00 91.44 89 PRO A N 1
ATOM 735 C CA . PRO A 1 89 ? -9.764 -15.905 4.005 1.00 91.44 89 PRO A CA 1
ATOM 736 C C . PRO A 1 89 ? -10.383 -15.218 5.229 1.00 91.44 89 PRO A C 1
ATOM 738 O O . PRO A 1 89 ? -10.539 -13.998 5.251 1.00 91.44 89 PRO A O 1
ATOM 741 N N . GLY A 1 90 ? -10.696 -15.987 6.280 1.00 91.12 90 GLY A N 1
ATOM 742 C CA . GLY A 1 90 ? -11.422 -15.505 7.469 1.00 91.12 90 GLY A CA 1
ATOM 743 C C . GLY A 1 90 ? -10.761 -14.345 8.233 1.00 91.12 90 GLY A C 1
ATOM 744 O O . GLY A 1 90 ? -11.410 -13.681 9.042 1.00 91.12 90 GLY A O 1
ATOM 745 N N . ALA A 1 91 ? -9.478 -14.080 7.981 1.00 93.69 91 ALA A N 1
ATOM 746 C CA . A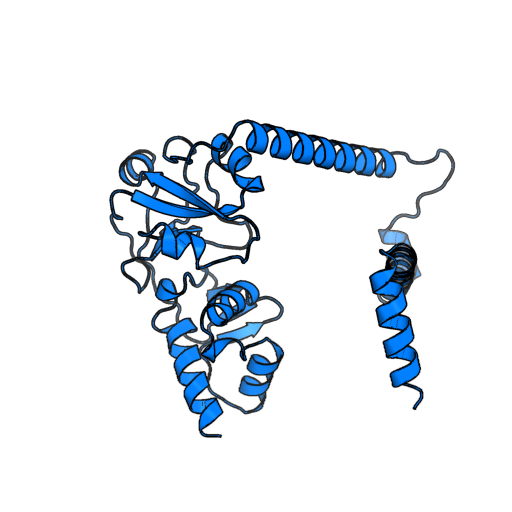LA A 1 91 ? -8.793 -12.899 8.475 1.00 93.69 91 ALA A CA 1
ATOM 747 C C . ALA A 1 91 ? -7.859 -12.312 7.414 1.00 93.69 91 ALA A C 1
ATOM 749 O O . ALA A 1 91 ? -7.149 -13.044 6.729 1.00 93.69 91 ALA A O 1
ATOM 750 N N . LEU A 1 92 ? -7.832 -10.983 7.348 1.00 95.56 92 LEU A N 1
ATOM 751 C CA . LEU A 1 92 ? -6.860 -10.205 6.586 1.00 95.56 92 LEU A CA 1
ATOM 752 C C . LEU A 1 92 ? -6.125 -9.228 7.508 1.00 95.56 92 LEU A C 1
ATOM 754 O O . LEU A 1 92 ? -6.545 -8.970 8.635 1.00 95.56 92 LEU A O 1
ATOM 758 N N . TYR A 1 93 ? -5.024 -8.670 7.026 1.00 94.88 93 TYR A N 1
ATOM 759 C CA . TYR A 1 93 ? -4.123 -7.814 7.777 1.00 94.88 93 TYR A CA 1
ATOM 760 C C . TYR A 1 93 ? -3.791 -6.544 7.006 1.00 94.88 93 TYR A C 1
ATOM 762 O O . TYR A 1 93 ? -3.497 -6.556 5.808 1.00 94.88 93 TYR A O 1
ATOM 770 N N . TYR A 1 94 ? -3.777 -5.429 7.730 1.00 93.56 94 TYR A N 1
ATOM 771 C CA . TYR A 1 94 ? -3.376 -4.128 7.218 1.00 93.56 94 TYR A CA 1
ATOM 772 C C . TYR A 1 94 ? -2.239 -3.535 8.055 1.00 93.56 94 TYR A C 1
ATOM 774 O O . TYR A 1 94 ? -2.334 -3.419 9.279 1.00 93.56 94 TYR A O 1
ATOM 782 N N . GLY A 1 95 ? -1.167 -3.106 7.386 1.00 91.94 95 GLY A N 1
ATOM 783 C CA . GLY A 1 95 ? -0.011 -2.469 8.013 1.00 91.94 95 GLY A CA 1
ATOM 784 C C . GLY A 1 95 ? -0.288 -1.021 8.407 1.00 91.94 95 GLY A C 1
ATOM 785 O O . GLY A 1 95 ? 0.065 -0.086 7.684 1.00 91.94 95 GLY A O 1
ATOM 786 N N . ALA A 1 96 ? -0.893 -0.806 9.573 1.00 89.88 96 ALA A N 1
ATOM 787 C CA . ALA A 1 96 ? -1.201 0.532 10.053 1.00 89.88 96 ALA A CA 1
ATOM 788 C C . ALA A 1 96 ? 0.022 1.221 10.667 1.00 89.88 96 ALA A C 1
ATOM 790 O O . ALA A 1 96 ? 0.872 0.608 11.314 1.00 89.88 96 ALA A O 1
ATOM 791 N N . SER A 1 97 ? 0.082 2.549 10.547 1.00 89.06 97 SER A N 1
ATOM 792 C CA . SER A 1 97 ? 1.028 3.331 11.341 1.00 89.06 97 SER A CA 1
ATOM 793 C C . SER A 1 97 ? 0.579 3.363 12.800 1.00 89.06 97 SER A C 1
ATOM 795 O O . SER A 1 97 ? -0.601 3.570 13.082 1.00 89.06 97 SER A O 1
ATOM 797 N N . LEU A 1 98 ? 1.514 3.246 13.743 1.00 85.62 98 LEU A N 1
ATOM 798 C CA . LEU A 1 98 ? 1.185 3.328 15.168 1.00 85.62 98 LEU A CA 1
ATOM 799 C C . LEU A 1 98 ? 0.343 4.584 15.530 1.00 85.62 98 LEU A C 1
ATOM 801 O O . LEU A 1 98 ? -0.624 4.456 16.278 1.00 85.62 98 LEU A O 1
ATOM 805 N N . PRO A 1 99 ? 0.600 5.786 14.965 1.00 85.25 99 PRO A N 1
ATOM 806 C CA . PRO A 1 99 ? -0.243 6.957 15.216 1.00 85.25 99 PRO A CA 1
ATOM 807 C C . PRO A 1 99 ? -1.647 6.919 14.602 1.00 85.25 99 PRO A C 1
ATOM 809 O O . PRO A 1 99 ? -2.509 7.668 15.061 1.00 85.25 99 PRO A O 1
ATOM 812 N N . SER A 1 100 ? -1.888 6.106 13.568 1.00 85.69 100 SER A N 1
ATOM 813 C CA . SER A 1 100 ? -3.217 5.972 12.954 1.00 85.69 100 SER A CA 1
ATOM 814 C C . SER A 1 100 ? -4.115 4.985 13.691 1.00 85.69 100 SER A C 1
ATOM 816 O O . SER A 1 100 ? -5.327 5.064 13.522 1.00 85.69 100 SER A O 1
ATOM 818 N N . VAL A 1 101 ? -3.564 4.110 14.539 1.00 87.56 101 VAL A N 1
ATOM 819 C CA . VAL A 1 101 ? -4.333 3.082 15.262 1.00 87.56 101 VAL A CA 1
ATOM 820 C C . VAL A 1 101 ? -5.543 3.656 16.024 1.00 87.56 101 VAL A C 1
ATOM 822 O O . VAL A 1 101 ? -6.647 3.159 15.815 1.00 87.56 101 VAL A O 1
ATOM 825 N N . PRO A 1 102 ? -5.432 4.754 16.806 1.00 86.50 102 PRO A N 1
ATOM 826 C CA . PRO A 1 102 ? -6.594 5.309 17.509 1.00 86.50 102 PRO A CA 1
ATOM 827 C C . PRO A 1 102 ? -7.659 5.908 16.582 1.00 86.50 102 PRO A C 1
ATOM 829 O O . PRO A 1 102 ? -8.802 6.091 16.989 1.00 86.50 102 PRO A O 1
ATOM 832 N N . LEU A 1 103 ? -7.286 6.302 15.360 1.00 87.19 103 LEU A N 1
ATOM 833 C CA . LEU A 1 103 ? -8.246 6.778 14.365 1.00 87.19 103 LEU A CA 1
ATOM 834 C C . LEU A 1 103 ? -8.970 5.594 13.720 1.00 87.19 103 LEU A C 1
ATOM 836 O O . LEU A 1 103 ? -10.188 5.648 13.590 1.00 87.19 103 LEU A O 1
ATOM 840 N N . ILE A 1 104 ? -8.227 4.536 13.389 1.00 89.88 104 ILE A N 1
ATOM 841 C CA . ILE A 1 104 ? -8.753 3.295 12.808 1.00 89.88 104 ILE A CA 1
ATOM 842 C C . ILE A 1 104 ? -9.745 2.635 13.767 1.00 89.88 104 ILE A C 1
ATOM 844 O O . ILE A 1 104 ? -10.843 2.283 13.362 1.00 89.88 104 ILE A O 1
ATOM 848 N N . SER A 1 105 ? -9.416 2.583 15.060 1.00 87.25 105 SER A N 1
ATOM 849 C CA . SER A 1 105 ? -10.315 2.060 16.097 1.00 87.25 105 SER A CA 1
ATOM 850 C C . SER A 1 105 ? -11.666 2.784 16.155 1.00 87.25 105 SER A C 1
ATOM 852 O O . SER A 1 105 ? -12.671 2.170 16.487 1.00 87.25 105 SER A O 1
ATOM 854 N N . LYS A 1 106 ? -11.707 4.085 15.833 1.00 87.44 106 LYS A N 1
ATOM 855 C CA . LYS A 1 106 ? -12.932 4.898 15.921 1.00 87.44 106 LYS A CA 1
ATOM 856 C C . LYS A 1 106 ? -13.704 4.993 14.609 1.00 87.44 106 LYS A C 1
ATOM 858 O O . LYS A 1 106 ? -14.920 5.113 14.638 1.00 87.44 106 LYS A O 1
ATOM 863 N N . LYS A 1 107 ? -13.001 5.049 13.477 1.00 89.56 107 LYS A N 1
ATOM 864 C CA . LYS A 1 107 ? -13.590 5.332 12.156 1.00 89.56 107 LYS A CA 1
ATOM 865 C C . LYS A 1 107 ? -13.543 4.149 11.192 1.00 89.56 107 LYS A C 1
ATOM 867 O O . LYS A 1 107 ? -14.087 4.264 10.102 1.00 89.56 107 LYS A O 1
ATOM 872 N N . GLY A 1 108 ? -12.881 3.060 11.564 1.00 91.56 108 GLY A N 1
ATOM 873 C CA . GLY A 1 108 ? -12.587 1.970 10.650 1.00 91.56 108 GLY A CA 1
ATOM 874 C C . GLY A 1 108 ? -11.398 2.259 9.731 1.00 91.56 108 GLY A C 1
ATOM 875 O O . GLY A 1 108 ? -10.646 3.226 9.921 1.00 91.56 108 GLY A O 1
ATOM 876 N N . LEU A 1 109 ? -11.221 1.410 8.722 1.00 91.94 109 LEU A N 1
ATOM 877 C CA . LEU A 1 109 ? -10.255 1.620 7.645 1.00 91.94 109 LEU A CA 1
ATOM 878 C C . LEU A 1 109 ? -10.975 2.190 6.433 1.00 91.94 109 LEU A C 1
ATOM 880 O O . LEU A 1 109 ? -11.953 1.630 5.958 1.00 91.94 109 LEU A O 1
ATOM 884 N N . ILE A 1 110 ? -10.469 3.303 5.918 1.00 90.12 110 ILE A N 1
ATOM 885 C CA . ILE A 1 110 ? -11.040 3.978 4.755 1.00 90.12 110 ILE A CA 1
ATOM 886 C C . ILE A 1 110 ? -9.959 4.001 3.672 1.00 90.12 110 ILE A C 1
ATOM 888 O O . ILE A 1 110 ? -8.811 4.340 4.000 1.00 90.12 110 ILE A O 1
ATOM 892 N N . PRO A 1 111 ? -10.291 3.673 2.409 1.00 87.12 111 PRO A N 1
ATOM 893 C CA . PRO A 1 111 ? -9.378 3.866 1.294 1.00 87.12 111 PRO A CA 1
ATOM 894 C C . PRO A 1 111 ? -8.817 5.299 1.281 1.00 87.12 111 PRO A C 1
ATOM 896 O O . PRO A 1 111 ? -9.559 6.268 1.488 1.00 87.12 111 PRO A O 1
ATOM 899 N N . PRO A 1 112 ? -7.499 5.486 1.092 1.00 85.31 112 PRO A N 1
ATOM 900 C CA . PRO A 1 112 ? -6.929 6.820 0.977 1.00 85.31 112 PRO A CA 1
ATOM 901 C C . PRO A 1 112 ? -7.562 7.591 -0.186 1.00 85.31 112 PRO A C 1
ATOM 903 O O . PRO A 1 112 ? -7.744 7.036 -1.256 1.00 85.31 112 PRO A O 1
ATOM 906 N N . SER A 1 113 ? -7.775 8.902 -0.044 1.00 84.19 113 SER A N 1
ATOM 907 C CA . SER A 1 113 ? -8.447 9.737 -1.064 1.00 84.19 113 SER A CA 1
ATOM 908 C C . SER A 1 113 ? -7.797 9.764 -2.457 1.00 84.19 113 SER A C 1
ATOM 910 O O . SER A 1 113 ? -8.353 10.332 -3.387 1.00 84.19 113 SER A O 1
ATOM 912 N N . HIS A 1 114 ? -6.583 9.233 -2.591 1.00 86.06 114 HIS A N 1
ATOM 913 C CA . HIS A 1 114 ? -5.828 9.164 -3.839 1.00 86.06 114 HIS A CA 1
ATOM 914 C C . HIS A 1 114 ? -5.778 7.750 -4.430 1.00 86.06 114 HIS A C 1
ATOM 916 O O . HIS A 1 114 ? -5.057 7.566 -5.409 1.00 86.06 114 HIS A O 1
ATOM 922 N N . ARG A 1 115 ? -6.486 6.791 -3.824 1.00 91.50 115 ARG A N 1
ATOM 923 C CA . ARG A 1 115 ? -6.579 5.386 -4.219 1.00 91.50 115 ARG A CA 1
ATOM 924 C C . ARG A 1 115 ? -8.049 4.996 -4.376 1.00 91.50 115 ARG A C 1
ATOM 926 O O . ARG A 1 115 ? -8.881 5.446 -3.592 1.00 91.50 115 ARG A O 1
ATOM 933 N N . SER A 1 116 ? -8.343 4.145 -5.354 1.00 91.38 116 SER A N 1
ATOM 934 C CA . SER A 1 116 ? -9.659 3.512 -5.519 1.00 91.38 116 SER A CA 1
ATOM 935 C C . SER A 1 116 ? -9.891 2.424 -4.473 1.00 91.38 116 SER A C 1
ATOM 937 O O . SER A 1 116 ? -11.020 2.195 -4.048 1.00 91.38 116 SER A O 1
ATOM 939 N N . TYR A 1 117 ? -8.812 1.764 -4.048 1.00 93.88 117 TYR A N 1
ATOM 940 C CA . TYR A 1 117 ? -8.885 0.565 -3.226 1.00 93.88 117 TYR A CA 1
ATOM 941 C C . TYR A 1 117 ? -8.016 0.645 -1.970 1.00 93.88 117 TYR A C 1
ATOM 943 O O . TYR A 1 117 ? -7.004 1.349 -1.907 1.00 93.88 117 TYR A O 1
ATOM 951 N N . LEU A 1 118 ? -8.404 -0.137 -0.969 1.00 93.19 118 LEU A N 1
ATOM 952 C CA . LEU A 1 118 ? -7.606 -0.478 0.196 1.00 93.19 118 LEU A CA 1
ATOM 953 C C . LEU A 1 118 ? -6.999 -1.872 -0.001 1.00 93.19 118 LEU A C 1
ATOM 955 O O . LEU A 1 118 ? -7.734 -2.844 -0.141 1.00 93.19 118 LEU A O 1
ATOM 959 N N . GLY A 1 119 ? -5.668 -1.959 0.018 1.00 93.50 119 GLY A N 1
ATOM 960 C CA . GLY A 1 119 ? -4.940 -3.225 -0.071 1.00 93.50 119 GLY A CA 1
ATOM 961 C C . GLY A 1 119 ? -4.718 -3.885 1.287 1.00 93.50 119 GLY A C 1
ATOM 962 O O . GLY A 1 119 ? -4.343 -3.217 2.254 1.00 93.50 119 GLY A O 1
ATOM 963 N N . MET A 1 120 ? -4.927 -5.196 1.350 1.00 94.56 120 MET A N 1
ATOM 964 C CA . MET A 1 120 ? -4.840 -6.021 2.553 1.00 94.56 120 MET A CA 1
ATOM 965 C C . MET A 1 120 ? -4.149 -7.347 2.247 1.00 94.56 120 MET A C 1
ATOM 967 O O . MET A 1 120 ? -4.233 -7.858 1.135 1.00 94.56 120 MET A O 1
ATOM 971 N N . TRP A 1 121 ? -3.499 -7.913 3.255 1.00 95.12 121 TRP A N 1
ATOM 972 C CA . TRP A 1 121 ? -2.740 -9.154 3.139 1.00 95.12 121 TRP A CA 1
ATOM 973 C C . TRP A 1 121 ? -3.388 -10.286 3.920 1.00 95.12 121 TRP A C 1
ATOM 975 O O . TRP A 1 121 ? -3.993 -10.053 4.958 1.00 95.12 121 TRP A O 1
ATOM 985 N N . ASP A 1 122 ? -3.210 -11.515 3.472 1.00 94.44 122 ASP A N 1
ATOM 986 C CA . ASP A 1 122 ? -3.521 -12.720 4.246 1.00 94.44 122 ASP A CA 1
ATOM 987 C C . ASP A 1 122 ? -2.583 -12.923 5.451 1.00 94.44 122 ASP A C 1
ATOM 989 O O . ASP A 1 122 ? -2.970 -13.505 6.462 1.00 94.44 122 ASP A O 1
ATOM 993 N N . SER A 1 123 ? -1.362 -12.392 5.365 1.00 93.25 123 SER A N 1
ATOM 994 C CA . SER A 1 123 ? -0.313 -12.531 6.368 1.00 93.25 123 SER A CA 1
ATOM 995 C C . SER A 1 123 ? 0.026 -11.209 7.055 1.00 93.25 123 SER A C 1
ATOM 997 O O . SER A 1 123 ? 0.235 -10.162 6.429 1.00 93.25 123 SER A O 1
ATOM 999 N N . SER A 1 124 ? 0.173 -11.286 8.379 1.00 91.69 124 SER A N 1
ATOM 1000 C CA . SER A 1 124 ? 0.660 -10.189 9.219 1.00 91.69 124 SER A CA 1
ATOM 1001 C C . SER A 1 124 ? 2.046 -9.701 8.777 1.00 91.69 124 SER A C 1
ATOM 1003 O O . SER A 1 124 ? 2.274 -8.493 8.696 1.00 91.69 124 SER A O 1
ATOM 1005 N N . GLU A 1 125 ? 2.956 -10.612 8.424 1.00 91.50 125 GLU A N 1
ATOM 1006 C CA . GLU A 1 125 ? 4.332 -10.280 8.031 1.00 91.50 125 GLU A CA 1
ATOM 1007 C C . GLU A 1 125 ? 4.364 -9.459 6.741 1.00 91.50 125 GLU A C 1
ATOM 1009 O O . GLU A 1 125 ? 4.980 -8.391 6.699 1.00 91.50 125 GLU A O 1
ATOM 1014 N N . ASN A 1 126 ? 3.605 -9.886 5.727 1.00 91.44 126 ASN A N 1
ATOM 1015 C CA . ASN A 1 126 ? 3.497 -9.170 4.456 1.00 91.44 126 ASN A CA 1
ATOM 1016 C C . ASN A 1 126 ? 2.872 -7.780 4.639 1.00 91.44 126 ASN A C 1
ATOM 1018 O O . ASN A 1 126 ? 3.337 -6.806 4.040 1.00 91.44 126 ASN A O 1
ATOM 1022 N N . SER A 1 127 ? 1.889 -7.656 5.541 1.00 91.00 127 SER A N 1
ATOM 1023 C CA . SER A 1 127 ? 1.281 -6.364 5.882 1.00 91.00 127 SER A CA 1
ATOM 1024 C C . SER A 1 127 ? 2.283 -5.370 6.488 1.00 91.00 127 SER A C 1
ATOM 1026 O O . SER A 1 127 ? 2.163 -4.156 6.297 1.00 91.00 127 SER A O 1
ATOM 1028 N N . LEU A 1 128 ? 3.299 -5.868 7.199 1.00 91.06 128 LEU A N 1
ATOM 1029 C CA . LEU A 1 128 ? 4.363 -5.056 7.787 1.00 91.06 128 LEU A CA 1
ATOM 1030 C C . LEU A 1 128 ? 5.484 -4.770 6.787 1.00 91.06 128 LEU A C 1
ATOM 1032 O O . LEU A 1 128 ? 6.025 -3.656 6.778 1.00 91.06 128 LEU A O 1
ATOM 1036 N N . LEU A 1 129 ? 5.807 -5.741 5.938 1.00 89.75 129 LEU A N 1
ATOM 1037 C CA . LEU A 1 129 ? 6.873 -5.647 4.951 1.00 89.75 129 LEU A CA 1
ATOM 1038 C C . LEU A 1 129 ? 6.536 -4.628 3.857 1.00 89.75 129 LEU A C 1
ATOM 1040 O O . LEU A 1 129 ? 7.266 -3.652 3.666 1.00 89.75 129 LEU A O 1
ATOM 1044 N N . TYR A 1 130 ? 5.393 -4.804 3.195 1.00 87.88 130 TYR A N 1
ATOM 1045 C CA . TYR A 1 130 ? 5.007 -4.008 2.035 1.00 87.88 130 TYR A CA 1
ATOM 1046 C C . TYR A 1 130 ? 4.255 -2.717 2.407 1.00 87.88 130 TYR A C 1
ATOM 1048 O O . TYR A 1 130 ? 3.911 -2.439 3.564 1.00 87.88 130 TYR A O 1
ATOM 1056 N N . GLY A 1 131 ? 4.055 -1.854 1.409 1.00 84.25 131 GLY A N 1
ATOM 1057 C CA . GLY A 1 131 ? 3.411 -0.551 1.562 1.00 84.25 131 GLY A CA 1
ATOM 1058 C C . GLY A 1 131 ? 4.337 0.543 2.104 1.00 84.25 131 GLY A C 1
ATOM 1059 O O . GLY A 1 131 ? 5.560 0.505 1.971 1.00 84.25 131 GLY A O 1
ATOM 1060 N N . LYS A 1 132 ? 3.747 1.577 2.712 1.00 85.56 132 LYS A N 1
ATOM 1061 C CA . LYS A 1 132 ? 4.486 2.777 3.130 1.00 85.56 132 LYS A CA 1
ATOM 1062 C C . LYS A 1 132 ? 5.564 2.457 4.169 1.00 85.56 132 LYS A C 1
ATOM 1064 O O . LYS A 1 132 ? 5.209 1.949 5.227 1.00 85.56 132 LYS A O 1
ATOM 1069 N N . PRO A 1 133 ? 6.843 2.824 3.969 1.00 84.00 133 PRO A N 1
ATOM 1070 C CA . PRO A 1 133 ? 7.868 2.660 4.989 1.00 84.00 133 PRO A CA 1
ATOM 1071 C C . PRO A 1 133 ? 7.537 3.567 6.177 1.00 84.00 133 PRO A C 1
ATOM 1073 O O . PRO A 1 133 ? 7.377 4.784 6.045 1.00 84.00 133 PRO A O 1
ATOM 1076 N N . LEU A 1 134 ? 7.382 2.956 7.346 1.00 83.12 134 LEU A N 1
ATOM 1077 C CA . LEU A 1 134 ? 6.973 3.610 8.582 1.00 83.12 134 LEU A CA 1
ATOM 1078 C C . LEU A 1 134 ? 7.891 3.118 9.698 1.00 83.12 134 LEU A C 1
ATOM 1080 O O . LEU A 1 134 ? 8.159 1.926 9.788 1.00 83.12 134 LEU A O 1
ATOM 1084 N N . GLU A 1 135 ? 8.338 4.026 10.566 1.00 77.31 135 GLU A N 1
ATOM 1085 C CA . GLU A 1 135 ? 9.225 3.680 11.691 1.00 77.31 135 GLU A CA 1
ATOM 1086 C C . GLU A 1 135 ? 8.585 2.681 12.665 1.00 77.31 135 GLU A C 1
ATOM 1088 O O . GLU A 1 135 ? 9.275 1.865 13.263 1.00 77.31 135 GLU A O 1
ATOM 1093 N N . LYS A 1 136 ? 7.262 2.771 12.854 1.00 84.25 136 LYS A N 1
ATOM 1094 C CA . LYS A 1 136 ? 6.481 1.874 13.712 1.00 84.25 136 LYS A CA 1
ATOM 1095 C C . LYS A 1 136 ? 5.192 1.487 12.998 1.00 84.25 136 LYS A C 1
ATOM 1097 O O . LYS A 1 136 ? 4.250 2.290 12.954 1.00 84.25 136 LYS A O 1
ATOM 1102 N N . LYS A 1 137 ? 5.182 0.284 12.427 1.00 88.06 137 LYS A N 1
ATOM 1103 C CA . LYS A 1 137 ? 3.994 -0.364 11.865 1.00 88.06 137 LYS A CA 1
ATOM 1104 C C . LYS A 1 137 ? 3.413 -1.357 12.862 1.00 88.06 137 LYS A C 1
ATOM 1106 O O . LYS A 1 137 ? 4.159 -1.967 13.620 1.00 88.06 137 LYS A O 1
ATOM 1111 N N . VAL A 1 138 ? 2.097 -1.496 12.843 1.00 90.44 138 VAL A N 1
ATOM 1112 C CA . VAL A 1 138 ? 1.355 -2.476 13.636 1.00 90.44 138 VAL A CA 1
ATOM 1113 C C . VAL A 1 138 ? 0.415 -3.215 12.686 1.00 90.44 138 VAL A C 1
ATOM 1115 O O . VAL A 1 138 ? -0.277 -2.541 11.915 1.00 90.44 138 VAL A O 1
ATOM 1118 N N . PRO A 1 139 ? 0.385 -4.557 12.716 1.00 92.00 139 PRO A N 1
ATOM 1119 C CA . PRO A 1 139 ? -0.548 -5.313 11.902 1.00 92.00 139 PRO A CA 1
ATOM 1120 C C . PRO A 1 139 ? -1.932 -5.204 12.543 1.00 92.00 139 PRO A C 1
ATOM 1122 O O . PRO A 1 139 ? -2.132 -5.562 13.703 1.00 92.00 139 PRO A O 1
ATOM 1125 N N . VAL A 1 140 ? -2.882 -4.653 11.801 1.00 92.81 140 VAL A N 1
ATOM 1126 C CA . VAL A 1 140 ? -4.287 -4.578 12.199 1.00 92.81 140 VAL A CA 1
ATOM 1127 C C . VAL A 1 140 ? -5.005 -5.748 11.553 1.00 92.81 140 VAL A C 1
ATOM 1129 O O . VAL A 1 140 ? -4.959 -5.873 10.330 1.00 92.81 140 VAL A O 1
ATOM 1132 N N . ARG A 1 141 ? -5.637 -6.601 12.360 1.00 94.56 141 ARG A N 1
ATOM 1133 C CA . ARG A 1 141 ? -6.382 -7.761 11.875 1.00 94.56 141 ARG A CA 1
ATOM 1134 C C . ARG A 1 141 ? -7.803 -7.335 11.514 1.00 94.56 141 ARG A C 1
ATOM 1136 O O . ARG A 1 141 ? -8.419 -6.531 12.204 1.00 94.56 141 ARG A O 1
ATOM 1143 N N . ILE A 1 142 ? -8.310 -7.873 10.421 1.00 94.75 142 ILE A N 1
ATOM 1144 C CA . ILE A 1 142 ? -9.631 -7.598 9.871 1.00 94.75 142 ILE A CA 1
ATOM 1145 C C . ILE A 1 142 ? -10.365 -8.930 9.814 1.00 94.75 142 ILE A C 1
ATOM 1147 O O . ILE A 1 142 ? -9.881 -9.873 9.189 1.00 94.75 142 ILE A O 1
ATOM 1151 N N . ASN A 1 143 ? -11.518 -9.010 10.470 1.00 94.94 143 ASN A N 1
ATOM 1152 C CA . ASN A 1 143 ? -12.418 -10.149 10.379 1.00 94.94 143 ASN A CA 1
ATOM 1153 C C . ASN A 1 143 ? -13.259 -10.004 9.109 1.00 94.94 143 ASN A C 1
ATOM 1155 O O . ASN A 1 143 ? -14.159 -9.165 9.029 1.00 94.94 143 ASN A O 1
ATOM 1159 N N . THR A 1 144 ? -12.944 -10.809 8.103 1.00 94.12 144 THR A N 1
ATOM 1160 C CA . THR A 1 144 ? -13.574 -10.700 6.785 1.00 94.12 144 THR A CA 1
ATOM 1161 C C . THR A 1 144 ? -14.998 -11.226 6.763 1.00 94.12 144 THR A C 1
ATOM 1163 O O . THR A 1 144 ? -15.821 -10.675 6.040 1.00 94.12 144 THR A O 1
ATOM 1166 N N . VAL A 1 145 ? -15.310 -12.230 7.586 1.00 93.69 145 VAL A N 1
ATOM 1167 C CA . VAL A 1 145 ? -16.666 -12.778 7.723 1.00 93.69 145 VAL A CA 1
ATOM 1168 C C . VAL A 1 145 ? -17.600 -11.679 8.215 1.00 93.69 145 VAL A C 1
ATOM 1170 O O . VAL A 1 145 ? -18.585 -11.355 7.558 1.00 93.69 145 VAL A O 1
ATOM 1173 N N . LYS A 1 146 ? -17.211 -11.009 9.304 1.00 93.69 146 LYS A N 1
ATOM 1174 C CA . LYS A 1 146 ? -17.977 -9.893 9.863 1.00 93.69 146 LYS A CA 1
ATOM 1175 C C . LYS A 1 146 ? -18.025 -8.689 8.920 1.00 93.69 146 LYS A C 1
ATOM 1177 O O . LYS A 1 146 ? -19.054 -8.035 8.807 1.00 93.69 146 LYS A O 1
ATOM 1182 N N . ALA A 1 147 ? -16.931 -8.385 8.220 1.00 94.06 147 ALA A N 1
ATOM 1183 C CA . ALA A 1 147 ? -16.929 -7.311 7.229 1.00 94.06 147 ALA A CA 1
ATOM 1184 C C . ALA A 1 147 ? -17.912 -7.598 6.078 1.00 94.06 147 ALA A C 1
ATOM 1186 O O . ALA A 1 147 ? -18.643 -6.700 5.668 1.00 94.06 147 ALA A O 1
ATOM 1187 N N . LYS A 1 148 ? -17.976 -8.847 5.598 1.00 93.56 148 LYS A N 1
ATOM 1188 C CA . LYS A 1 148 ? -18.905 -9.275 4.545 1.00 93.56 148 LYS A CA 1
ATOM 1189 C C . LYS A 1 148 ? -20.363 -9.208 5.006 1.00 93.56 148 LYS A C 1
ATOM 1191 O O . LYS A 1 148 ? -21.205 -8.727 4.256 1.00 93.56 148 LYS A O 1
ATOM 1196 N N . GLU A 1 149 ? -20.656 -9.611 6.244 1.00 92.62 149 GLU A N 1
ATOM 1197 C CA . GLU A 1 149 ? -21.985 -9.434 6.862 1.00 92.62 149 GLU A CA 1
ATOM 1198 C C . GLU A 1 149 ? -22.408 -7.959 6.911 1.00 92.62 149 GLU A C 1
ATOM 1200 O O . GLU A 1 149 ? -23.579 -7.635 6.730 1.00 92.62 149 GLU A O 1
ATOM 1205 N N . LEU A 1 150 ? -21.441 -7.055 7.089 1.00 92.50 150 LEU A N 1
ATOM 1206 C CA . LEU A 1 150 ? -21.636 -5.604 7.062 1.00 92.50 150 LEU A CA 1
ATOM 1207 C C . LEU A 1 150 ? -21.631 -5.011 5.637 1.00 92.50 150 LEU A C 1
ATOM 1209 O O . LEU A 1 150 ? -21.612 -3.791 5.480 1.00 92.50 150 LEU A O 1
ATOM 1213 N N . GLY A 1 151 ? -21.659 -5.855 4.601 1.00 92.19 151 GLY A N 1
ATOM 1214 C CA . GLY A 1 151 ? -21.771 -5.452 3.198 1.00 92.19 151 GLY A CA 1
ATOM 1215 C C . GLY A 1 151 ? -20.452 -5.088 2.515 1.00 92.19 151 GLY A C 1
ATOM 1216 O O . GLY A 1 151 ? -20.491 -4.485 1.443 1.00 92.19 151 GLY A O 1
ATOM 1217 N N . VAL A 1 152 ? -19.300 -5.431 3.108 1.00 94.00 152 VAL A N 1
ATOM 1218 C CA . VAL A 1 152 ? -17.982 -5.203 2.496 1.00 94.00 152 VAL A CA 1
ATOM 1219 C C . VAL A 1 152 ? -17.673 -6.279 1.454 1.00 94.00 152 VAL A C 1
ATOM 1221 O O . VAL A 1 152 ? -17.575 -7.464 1.776 1.00 94.00 152 VAL A O 1
ATOM 1224 N N . THR A 1 153 ? -17.449 -5.858 0.213 1.00 94.56 153 THR A N 1
ATOM 1225 C CA . THR A 1 153 ? -16.997 -6.702 -0.897 1.00 94.56 153 THR A CA 1
ATOM 1226 C C . THR A 1 153 ? -15.477 -6.711 -0.987 1.00 94.56 153 THR A C 1
ATOM 1228 O O . THR A 1 153 ? -14.823 -5.666 -0.859 1.00 94.56 153 THR A O 1
ATOM 1231 N N . PHE A 1 154 ? -14.915 -7.883 -1.266 1.00 94.88 154 PHE A N 1
ATOM 1232 C CA . PHE A 1 154 ? -13.482 -8.079 -1.434 1.00 94.88 154 PHE A CA 1
ATOM 1233 C C . PHE A 1 154 ? -13.173 -8.504 -2.862 1.00 94.88 154 PHE A C 1
ATOM 1235 O O . PHE A 1 154 ? -13.914 -9.262 -3.482 1.00 94.88 154 PHE A O 1
ATOM 1242 N N . LEU A 1 155 ? -12.054 -8.008 -3.371 1.00 94.38 155 LEU A N 1
ATOM 1243 C CA . LEU A 1 155 ? -11.570 -8.268 -4.714 1.00 94.38 155 LEU A CA 1
ATOM 1244 C C . LEU A 1 155 ? -10.228 -8.997 -4.630 1.00 94.38 155 LEU A C 1
ATOM 1246 O O . LEU A 1 155 ? -9.369 -8.639 -3.815 1.00 94.38 155 LEU A O 1
ATOM 1250 N N . LYS A 1 156 ? -10.030 -10.001 -5.483 1.00 91.38 156 LYS A N 1
ATOM 1251 C CA . LYS A 1 156 ? -8.752 -10.709 -5.601 1.00 91.38 156 LYS A CA 1
ATOM 1252 C C . LYS A 1 156 ? -7.820 -9.960 -6.548 1.00 91.38 156 LYS A C 1
ATOM 1254 O O . LYS A 1 156 ? -8.250 -9.491 -7.603 1.00 91.38 156 LYS A O 1
ATOM 1259 N N . THR A 1 157 ? -6.541 -9.882 -6.188 1.00 89.88 157 THR A N 1
ATOM 1260 C CA . THR A 1 157 ? -5.486 -9.503 -7.140 1.00 89.88 157 THR A CA 1
ATOM 1261 C C . THR A 1 157 ? -4.926 -10.732 -7.854 1.00 89.88 157 THR A C 1
ATOM 1263 O O . THR A 1 157 ? -5.382 -11.852 -7.634 1.00 89.88 157 THR A O 1
ATOM 1266 N N . ASP A 1 158 ? -3.914 -10.533 -8.699 1.00 82.50 158 ASP A N 1
ATOM 1267 C CA . ASP A 1 158 ? -3.203 -11.630 -9.368 1.00 82.50 158 ASP A CA 1
ATOM 1268 C C . ASP A 1 158 ? -2.500 -12.575 -8.370 1.00 82.50 158 ASP A C 1
ATOM 1270 O O . ASP A 1 158 ? -2.214 -13.724 -8.697 1.00 82.50 158 ASP A O 1
ATOM 1274 N N . ASN A 1 159 ? -2.243 -12.109 -7.140 1.00 80.94 159 ASN A N 1
ATOM 1275 C CA . ASN A 1 159 ? -1.665 -12.903 -6.058 1.00 80.94 159 ASN A CA 1
ATOM 1276 C C . ASN A 1 159 ? -2.751 -13.474 -5.131 1.00 80.94 159 ASN A C 1
ATOM 1278 O O . ASN A 1 159 ? -3.736 -12.808 -4.815 1.00 80.94 159 ASN A O 1
ATOM 1282 N N . GLU A 1 160 ? -2.531 -14.685 -4.618 1.00 77.50 160 GLU A N 1
ATOM 1283 C CA . GLU A 1 160 ? -3.443 -15.355 -3.687 1.00 77.50 160 GLU A CA 1
ATOM 1284 C C . GLU A 1 160 ? -3.471 -14.717 -2.296 1.00 77.50 160 GLU A C 1
ATOM 1286 O O . GLU A 1 160 ? -4.507 -14.762 -1.639 1.00 77.50 160 GLU A O 1
ATOM 1291 N N . GLY A 1 161 ? -2.373 -14.084 -1.873 1.00 89.00 161 GLY A N 1
ATOM 1292 C CA . GLY A 1 161 ? -2.249 -13.502 -0.533 1.00 89.00 161 GLY A CA 1
ATOM 1293 C C . GLY A 1 161 ? -2.582 -12.011 -0.418 1.00 89.00 161 GLY A C 1
ATOM 1294 O O . GLY A 1 161 ? -2.440 -11.438 0.662 1.00 89.00 161 GLY A O 1
ATOM 1295 N N . PHE A 1 162 ? -2.994 -11.349 -1.506 1.00 93.81 162 PHE A N 1
ATOM 1296 C CA . PHE A 1 162 ? -3.255 -9.906 -1.509 1.00 93.81 162 PHE A CA 1
ATOM 1297 C C . PHE A 1 162 ? -4.635 -9.571 -2.080 1.00 93.81 162 PHE A C 1
ATOM 1299 O O . PHE A 1 162 ? -4.973 -9.925 -3.213 1.00 93.81 162 PHE A O 1
ATOM 1306 N N . PHE A 1 163 ? -5.420 -8.851 -1.281 1.00 95.06 163 PHE A N 1
ATOM 1307 C CA . PHE A 1 163 ? -6.833 -8.570 -1.510 1.00 95.06 163 PHE A CA 1
ATOM 1308 C C . PHE A 1 163 ? -7.094 -7.070 -1.476 1.00 95.06 163 PHE A C 1
ATOM 1310 O O . PHE A 1 163 ? -6.423 -6.320 -0.762 1.00 95.06 163 PHE A O 1
ATOM 1317 N N . LEU A 1 164 ? -8.103 -6.634 -2.222 1.00 95.19 164 LEU A N 1
ATOM 1318 C CA . LEU A 1 164 ? -8.516 -5.240 -2.307 1.00 95.19 164 LEU A CA 1
ATOM 1319 C C . LEU A 1 164 ? -9.958 -5.079 -1.826 1.00 95.19 164 LEU A C 1
ATOM 1321 O O . LEU A 1 164 ? -10.768 -5.996 -1.919 1.00 95.19 164 LEU A O 1
ATOM 1325 N N . THR A 1 165 ? -10.303 -3.889 -1.353 1.00 94.62 165 THR A N 1
ATOM 1326 C CA . THR A 1 165 ? -11.701 -3.473 -1.195 1.00 94.62 165 THR A CA 1
ATOM 1327 C C . THR A 1 165 ? -11.852 -2.008 -1.577 1.00 94.62 165 THR A C 1
ATOM 1329 O O . THR A 1 165 ? -10.974 -1.193 -1.289 1.00 94.62 165 THR A O 1
ATOM 1332 N N . SER A 1 166 ? -12.940 -1.665 -2.260 1.00 92.88 166 SER A N 1
ATOM 1333 C CA . SER A 1 166 ? -13.299 -0.278 -2.584 1.00 92.88 166 SER A CA 1
ATOM 1334 C C . SER A 1 166 ? -14.072 0.397 -1.448 1.00 92.88 166 SER A C 1
ATOM 1336 O O . SER A 1 166 ? -14.175 1.623 -1.396 1.00 92.88 166 SER A O 1
ATOM 1338 N N . GLN A 1 167 ? -14.613 -0.392 -0.521 1.00 92.81 167 GLN A N 1
ATOM 1339 C CA . GLN A 1 167 ? -15.492 0.079 0.538 1.00 92.81 167 GLN A CA 1
ATOM 1340 C C . GLN A 1 167 ? -14.721 0.314 1.843 1.00 92.81 167 GLN A C 1
ATOM 1342 O O . GLN A 1 167 ? -13.686 -0.308 2.098 1.00 92.81 167 GLN A O 1
ATOM 1347 N N . PRO A 1 168 ? -15.200 1.232 2.699 1.00 93.62 168 PRO A N 1
ATOM 1348 C CA . PRO A 1 168 ? -14.640 1.395 4.029 1.00 93.62 168 PRO A CA 1
ATOM 1349 C C . PRO A 1 168 ? -14.942 0.164 4.891 1.00 93.62 168 PRO A C 1
ATOM 1351 O O . PRO A 1 168 ? -16.063 -0.337 4.914 1.00 93.62 168 PRO A O 1
ATOM 1354 N N . ILE A 1 169 ? -13.947 -0.285 5.650 1.00 94.38 169 ILE A N 1
ATOM 1355 C CA . ILE A 1 169 ? -14.091 -1.385 6.600 1.00 94.38 169 ILE A CA 1
ATOM 1356 C C . ILE A 1 169 ? -14.517 -0.795 7.943 1.00 94.38 169 ILE A C 1
ATOM 1358 O O . ILE A 1 169 ? -13.763 0.005 8.514 1.00 94.38 169 ILE A O 1
ATOM 1362 N N . PRO A 1 170 ? -15.692 -1.172 8.468 1.00 93.00 170 PRO A N 1
ATOM 1363 C CA . PRO A 1 170 ? -16.202 -0.637 9.720 1.00 93.00 170 PRO A CA 1
ATOM 1364 C C . PRO A 1 170 ? -15.322 -1.062 10.904 1.00 93.00 170 PRO A C 1
ATOM 1366 O O . PRO A 1 170 ? -14.753 -2.155 10.890 1.00 93.00 170 PRO A O 1
ATOM 1369 N N . PRO A 1 171 ? -15.226 -0.238 11.964 1.00 92.56 171 PRO A N 1
ATOM 1370 C CA . PRO A 1 171 ? -14.392 -0.538 13.131 1.00 92.56 171 PRO A CA 1
ATOM 1371 C C . PRO A 1 171 ? -14.803 -1.833 13.845 1.00 92.56 171 PRO A C 1
ATOM 1373 O O . PRO A 1 171 ? -13.974 -2.471 14.480 1.00 92.56 171 PRO A O 1
ATOM 1376 N N . GLU A 1 172 ? -16.061 -2.249 13.710 1.00 92.25 172 GLU A N 1
ATOM 1377 C CA . GLU A 1 172 ? -16.602 -3.472 14.306 1.00 92.25 172 GLU A CA 1
ATOM 1378 C C . GLU A 1 172 ? -15.976 -4.754 13.752 1.00 92.25 172 GLU A C 1
ATOM 1380 O O . GLU A 1 172 ? -15.974 -5.772 14.443 1.00 92.25 172 GLU A O 1
ATOM 1385 N N . ALA A 1 173 ? -15.470 -4.712 12.518 1.00 92.31 173 ALA A N 1
ATOM 1386 C CA . ALA A 1 173 ? -14.806 -5.830 11.856 1.00 92.31 173 ALA A CA 1
ATOM 1387 C C . ALA A 1 173 ? -13.279 -5.800 12.040 1.00 92.31 173 ALA A C 1
ATOM 1389 O O . ALA A 1 173 ? -12.565 -6.552 11.378 1.00 92.31 173 ALA A O 1
ATOM 1390 N N . ILE A 1 174 ? -12.759 -4.914 12.896 1.00 93.06 174 ILE A N 1
ATOM 1391 C CA . ILE A 1 174 ? -11.326 -4.672 13.041 1.00 93.06 174 ILE A CA 1
ATOM 1392 C C . ILE A 1 174 ? -10.861 -5.040 14.446 1.00 93.06 174 ILE A C 1
ATOM 1394 O O . ILE A 1 174 ? -11.231 -4.407 15.433 1.00 93.06 174 ILE A O 1
ATOM 1398 N N . ASP A 1 175 ? -9.930 -5.985 14.498 1.00 89.69 175 ASP A N 1
ATOM 1399 C CA . ASP A 1 175 ? -9.248 -6.412 15.708 1.00 89.69 175 ASP A CA 1
ATOM 1400 C C . ASP A 1 175 ? -7.856 -5.775 15.759 1.00 89.69 175 ASP A C 1
ATOM 1402 O O . ASP A 1 175 ? -6.929 -6.112 15.012 1.00 89.69 175 ASP A O 1
ATOM 1406 N N . ILE A 1 176 ? -7.702 -4.807 16.657 1.00 84.69 176 ILE A N 1
ATOM 1407 C CA . ILE A 1 176 ? -6.441 -4.099 16.863 1.00 84.69 176 ILE A CA 1
ATOM 1408 C C . ILE A 1 176 ? -5.702 -4.765 18.027 1.00 84.69 176 ILE A C 1
ATOM 1410 O O . ILE A 1 176 ? -6.277 -4.879 19.112 1.00 84.69 176 ILE A O 1
ATOM 1414 N N . PRO A 1 177 ? -4.425 -5.156 17.864 1.00 76.56 177 PRO A N 1
ATOM 1415 C CA . PRO A 1 177 ? -3.643 -5.660 18.984 1.00 76.56 177 PRO A CA 1
ATOM 1416 C C . PRO A 1 177 ? -3.527 -4.583 20.071 1.00 76.56 177 PRO A C 1
ATOM 1418 O O . PRO A 1 177 ? -3.252 -3.415 19.778 1.00 76.56 177 PRO A O 1
ATOM 1421 N N . LEU A 1 178 ? -3.753 -4.981 21.326 1.00 62.88 178 LEU A N 1
ATOM 1422 C CA . LEU A 1 178 ? -3.727 -4.088 22.483 1.00 62.88 178 LEU A CA 1
ATOM 1423 C C . LEU A 1 178 ? -2.386 -3.347 22.538 1.00 62.88 178 LEU A C 1
ATOM 1425 O O . LEU A 1 178 ? -1.328 -3.934 22.746 1.00 62.88 178 LEU A O 1
ATOM 1429 N N . LEU A 1 179 ? -2.432 -2.035 22.320 1.00 64.88 179 LEU A N 1
ATOM 1430 C CA . LEU A 1 179 ? -1.277 -1.166 22.507 1.00 64.88 179 LEU A CA 1
ATOM 1431 C C . LEU A 1 179 ? -1.096 -0.896 23.999 1.00 64.88 179 LEU A C 1
ATOM 1433 O O . LEU A 1 179 ? -2.068 -0.520 24.650 1.00 64.88 179 LEU A O 1
ATOM 1437 N N . ASP A 1 180 ? 0.134 -0.972 24.513 1.00 61.88 180 ASP A N 1
ATOM 1438 C CA . ASP A 1 180 ? 0.435 -0.590 25.899 1.00 61.88 180 ASP A CA 1
ATOM 1439 C C . ASP A 1 180 ? -0.142 0.794 26.243 1.00 61.88 180 ASP A C 1
ATOM 1441 O O . ASP A 1 180 ? 0.029 1.755 25.480 1.00 61.88 180 ASP A O 1
ATOM 1445 N N . GLU A 1 181 ? -0.740 0.946 27.428 1.00 60.44 181 GLU A N 1
ATOM 1446 C CA . GLU A 1 181 ? -1.358 2.203 27.888 1.00 60.44 181 GLU A CA 1
ATOM 1447 C C . GLU A 1 181 ? -0.403 3.406 27.811 1.00 60.44 181 GLU A C 1
ATOM 1449 O O . GLU A 1 181 ? -0.794 4.523 27.460 1.00 60.44 181 GLU A O 1
ATOM 1454 N N . ARG A 1 182 ? 0.894 3.189 28.078 1.00 60.66 182 ARG A N 1
ATOM 1455 C CA . ARG A 1 182 ? 1.938 4.223 27.938 1.00 60.66 182 ARG A CA 1
ATOM 1456 C C . ARG A 1 182 ? 2.052 4.732 26.503 1.00 60.66 182 ARG A C 1
ATOM 1458 O O . ARG A 1 182 ? 2.297 5.919 26.276 1.00 60.66 182 ARG A O 1
ATOM 1465 N N . THR A 1 183 ? 1.912 3.834 25.537 1.00 67.31 183 THR A N 1
ATOM 1466 C CA . THR A 1 183 ? 1.969 4.144 24.109 1.00 67.31 183 THR A CA 1
ATOM 1467 C C . THR A 1 183 ? 0.704 4.879 23.682 1.00 67.31 183 THR A C 1
ATOM 1469 O O . THR A 1 183 ? 0.801 5.883 22.974 1.00 67.31 183 THR A O 1
ATOM 1472 N N . GLN A 1 184 ? -0.457 4.459 24.192 1.00 66.69 184 GLN A N 1
ATOM 1473 C CA . GLN A 1 184 ? -1.738 5.131 23.968 1.00 66.69 184 GLN A CA 1
ATOM 1474 C C . GLN A 1 184 ? -1.721 6.580 24.484 1.00 66.69 184 GLN A C 1
ATOM 1476 O O . GLN A 1 184 ? -1.952 7.504 23.701 1.00 66.69 184 GLN A O 1
ATOM 1481 N N . ARG A 1 185 ? -1.315 6.815 25.743 1.00 67.19 185 ARG A N 1
ATOM 1482 C CA . ARG A 1 185 ? -1.212 8.171 26.326 1.00 67.19 185 ARG A CA 1
ATOM 1483 C C . ARG A 1 185 ? -0.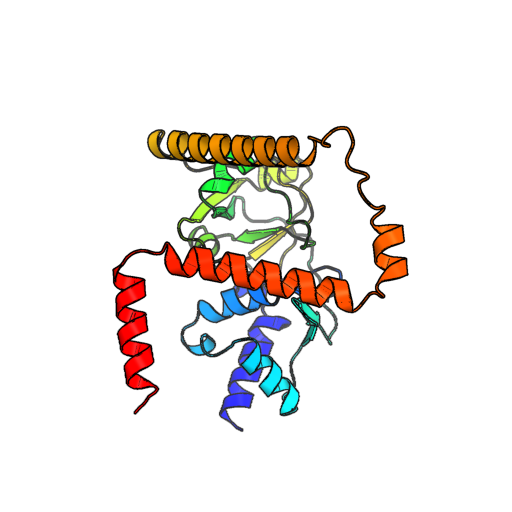281 9.087 25.526 1.00 67.19 185 ARG A C 1
ATOM 1485 O O . ARG A 1 185 ? -0.640 10.221 25.210 1.00 67.19 185 ARG A O 1
ATOM 1492 N N . LYS A 1 186 ? 0.893 8.591 25.113 1.00 73.62 186 LYS A N 1
ATOM 1493 C CA . LYS A 1 186 ? 1.841 9.365 24.283 1.00 73.62 186 LYS A CA 1
ATOM 1494 C C . LYS A 1 186 ? 1.264 9.742 22.916 1.00 73.62 186 LYS A C 1
ATOM 1496 O O . LYS A 1 186 ? 1.574 10.816 22.391 1.00 73.62 186 LYS A O 1
ATOM 1501 N N . LEU A 1 187 ? 0.470 8.862 22.307 1.00 72.56 187 LEU A N 1
ATOM 1502 C CA . LEU A 1 187 ? -0.195 9.140 21.032 1.00 72.56 187 LEU A CA 1
ATOM 1503 C C . LEU A 1 187 ? -1.296 10.191 21.193 1.00 72.56 187 LEU A C 1
ATOM 1505 O O . LEU A 1 187 ? -1.383 11.102 20.366 1.00 72.56 187 LEU A O 1
ATOM 1509 N N . GLU A 1 188 ? -2.086 10.111 22.263 1.00 74.06 188 GLU A N 1
ATOM 1510 C CA . GLU A 1 188 ? -3.120 11.100 22.574 1.00 74.06 188 GLU A CA 1
ATOM 1511 C C . GLU A 1 188 ? -2.539 12.488 22.851 1.00 74.06 188 GLU A C 1
ATOM 1513 O O . GLU A 1 188 ? -3.005 13.471 22.275 1.00 74.06 188 GLU A O 1
ATOM 1518 N N . GLU A 1 189 ? -1.472 12.589 23.648 1.00 77.56 189 GLU A N 1
ATOM 1519 C CA . GLU A 1 189 ? -0.780 13.861 23.891 1.00 77.56 189 GLU A CA 1
ATOM 1520 C C . GLU A 1 189 ? -0.243 14.479 22.596 1.00 77.56 189 GLU A C 1
ATOM 1522 O O . GLU A 1 189 ? -0.381 15.683 22.359 1.00 77.56 189 GLU A O 1
ATOM 1527 N N . ARG A 1 190 ? 0.354 13.659 21.719 1.00 77.62 190 ARG A N 1
ATOM 1528 C CA . ARG A 1 190 ? 0.833 14.116 20.408 1.00 77.62 190 ARG A CA 1
ATOM 1529 C C . ARG A 1 190 ? -0.305 14.627 19.527 1.00 77.62 190 ARG A C 1
ATOM 1531 O O . ARG A 1 190 ? -0.106 15.629 18.839 1.00 77.62 190 ARG A O 1
ATOM 1538 N N . ARG A 1 191 ? -1.470 13.969 19.542 1.00 76.31 191 ARG A N 1
ATOM 1539 C CA . ARG A 1 191 ? -2.664 14.424 18.811 1.00 76.31 191 ARG A CA 1
ATOM 1540 C C . ARG A 1 191 ? -3.179 15.748 19.357 1.00 76.31 191 ARG A C 1
ATOM 1542 O O . ARG A 1 191 ? -3.265 16.692 18.578 1.00 76.31 191 ARG A O 1
ATOM 1549 N N . LYS A 1 192 ? -3.392 15.855 20.673 1.00 78.88 192 LYS A N 1
ATOM 1550 C CA . LYS A 1 192 ? -3.849 17.094 21.328 1.00 78.88 192 LYS A CA 1
ATOM 1551 C C . LYS A 1 192 ? -2.929 18.274 21.006 1.00 78.88 192 LYS A C 1
ATOM 1553 O O . LYS A 1 192 ? -3.401 19.322 20.585 1.00 78.88 192 LYS A O 1
ATOM 1558 N N . ARG A 1 193 ? -1.604 18.080 21.074 1.00 81.25 193 ARG A N 1
ATOM 1559 C CA . ARG A 1 193 ? -0.618 19.113 20.693 1.00 81.25 193 ARG A CA 1
ATOM 1560 C C . ARG A 1 193 ? -0.703 19.516 19.220 1.00 81.25 193 ARG A C 1
ATOM 1562 O O . ARG A 1 193 ? -0.454 20.674 18.887 1.00 81.25 193 ARG A O 1
ATOM 1569 N N . LYS A 1 194 ? -0.984 18.570 18.317 1.00 79.06 194 LYS A N 1
ATOM 1570 C CA . LYS A 1 194 ? -1.120 18.858 16.883 1.00 79.06 194 LYS A CA 1
ATOM 1571 C C . LYS A 1 194 ? -2.408 19.635 16.604 1.00 79.06 194 LYS A C 1
ATOM 1573 O O . LYS A 1 194 ? -2.338 20.646 15.915 1.00 79.06 194 LYS A O 1
ATOM 1578 N N . GLU A 1 195 ? -3.524 19.202 17.184 1.00 80.25 195 GLU A N 1
ATOM 1579 C CA . GLU A 1 195 ? -4.834 19.857 17.082 1.00 80.25 195 GLU A CA 1
ATOM 1580 C C . GLU A 1 195 ? -4.794 21.273 17.672 1.00 80.25 195 GLU A C 1
ATOM 1582 O O . GLU A 1 195 ? -5.247 22.221 17.038 1.00 80.25 195 GLU A O 1
ATOM 1587 N N . GLU A 1 196 ? -4.161 21.457 18.833 1.00 80.94 196 GLU A N 1
ATOM 1588 C CA . GLU A 1 196 ? -3.962 22.775 19.441 1.00 80.94 196 GLU A CA 1
ATOM 1589 C C . GLU A 1 196 ? -3.104 23.689 18.557 1.00 80.94 196 GLU A C 1
ATOM 1591 O O . GLU A 1 196 ? -3.412 24.865 18.373 1.00 80.94 196 GLU A O 1
ATOM 1596 N N . LYS A 1 197 ? -2.038 23.156 17.954 1.00 80.69 197 LYS A N 1
ATOM 1597 C CA . LYS A 1 197 ? -1.191 23.927 17.040 1.00 80.69 197 LYS A CA 1
ATOM 1598 C C . LYS A 1 197 ? -1.922 24.312 15.754 1.00 80.69 197 LYS A C 1
ATOM 1600 O O . LYS A 1 197 ? -1.691 25.403 15.237 1.00 80.69 197 LYS A O 1
ATOM 1605 N N . GLU A 1 198 ? -2.756 23.425 15.220 1.00 79.12 198 GLU A N 1
ATOM 1606 C CA . GLU A 1 198 ? -3.593 23.710 14.051 1.00 79.12 198 GLU A CA 1
ATOM 1607 C C . GLU A 1 198 ? -4.656 24.763 14.384 1.00 79.12 198 GLU A C 1
ATOM 1609 O O . GLU A 1 198 ? -4.777 25.722 13.626 1.00 79.12 198 GLU A O 1
ATOM 1614 N N . ARG A 1 199 ? -5.303 24.669 15.556 1.00 78.00 199 ARG A N 1
ATOM 1615 C CA . ARG A 1 199 ? -6.229 25.687 16.081 1.00 78.00 199 ARG A CA 1
ATOM 1616 C C . ARG A 1 199 ? -5.574 27.058 16.234 1.00 78.00 199 ARG A C 1
ATOM 1618 O O . ARG A 1 199 ? -6.060 28.027 15.660 1.00 78.00 199 ARG A O 1
ATOM 1625 N N . ARG A 1 200 ? -4.420 27.136 16.906 1.00 77.31 200 ARG A N 1
ATOM 1626 C CA . ARG A 1 200 ? -3.660 28.393 17.049 1.00 77.31 200 ARG A CA 1
ATOM 1627 C C . ARG A 1 200 ? -3.284 28.985 15.691 1.00 77.31 200 ARG A C 1
ATOM 1629 O O . ARG A 1 200 ? -3.370 30.189 15.497 1.00 77.31 200 ARG A O 1
ATOM 1636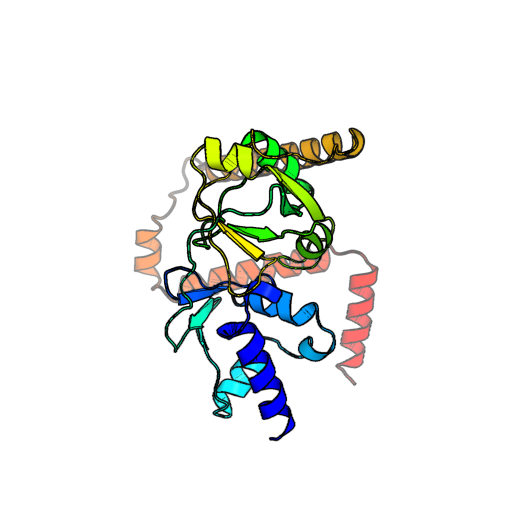 N N . LYS A 1 201 ? -2.915 28.139 14.723 1.00 72.94 201 LYS A N 1
ATOM 1637 C CA . LYS A 1 201 ? -2.581 28.577 13.362 1.00 72.94 201 LYS A CA 1
ATOM 1638 C C . LYS A 1 201 ? -3.808 29.090 12.594 1.00 72.94 201 LYS A C 1
ATOM 1640 O O . LYS A 1 201 ? -3.670 30.044 11.835 1.00 72.94 201 LYS A O 1
ATOM 1645 N N . SER A 1 202 ? -4.984 28.478 12.762 1.00 68.06 202 SER A N 1
ATOM 1646 C CA . SER A 1 202 ? -6.231 28.985 12.168 1.00 68.06 202 SER A CA 1
ATOM 1647 C C . SER A 1 202 ? -6.718 30.269 12.842 1.00 68.06 202 SER A C 1
ATOM 1649 O O . SER A 1 202 ? -7.197 31.163 12.154 1.00 68.06 202 SER A O 1
ATOM 1651 N N . GLU A 1 203 ? -6.536 30.405 14.157 1.00 69.75 203 GLU A N 1
ATOM 1652 C CA . GLU A 1 203 ? -6.868 31.622 14.911 1.00 69.75 203 GLU A CA 1
ATOM 1653 C C . GLU A 1 203 ? -5.937 32.790 14.552 1.00 69.75 203 GLU A C 1
ATOM 1655 O O . GLU A 1 203 ? -6.403 33.909 14.348 1.00 69.75 203 GLU A O 1
ATOM 1660 N N . GLU A 1 204 ? -4.632 32.541 14.396 1.00 63.28 204 GLU A N 1
ATOM 1661 C CA . GLU A 1 204 ? -3.674 33.536 13.892 1.00 63.28 204 GLU A CA 1
ATOM 1662 C C . GLU A 1 204 ? -3.981 33.960 12.450 1.00 63.28 204 GLU A C 1
ATOM 1664 O O . GLU A 1 204 ? -3.815 35.129 12.115 1.00 63.28 204 GLU A O 1
ATOM 1669 N N . ALA A 1 205 ? -4.464 33.046 11.602 1.00 61.25 205 ALA A N 1
ATOM 1670 C CA . ALA A 1 205 ? -4.897 33.379 10.244 1.00 61.25 205 ALA A CA 1
ATOM 1671 C C . ALA A 1 205 ? -6.229 34.161 10.209 1.00 61.25 205 ALA A C 1
ATOM 1673 O O . ALA A 1 205 ? -6.485 34.881 9.246 1.00 61.25 205 ALA A O 1
ATOM 1674 N N . GLY A 1 206 ? -7.068 34.024 11.244 1.00 55.16 206 GLY A N 1
ATOM 1675 C CA . GLY A 1 206 ? -8.367 34.693 11.369 1.00 55.16 206 GLY A CA 1
ATOM 1676 C C . GLY A 1 206 ? -8.321 36.091 11.997 1.00 55.16 206 GLY A C 1
ATOM 1677 O O . GLY A 1 206 ? -9.253 36.871 11.805 1.00 55.16 206 GLY A O 1
ATOM 1678 N N . LYS A 1 207 ? -7.246 36.454 12.711 1.00 57.09 207 LYS A N 1
ATOM 1679 C CA . LYS A 1 207 ? -7.057 37.813 13.245 1.00 57.09 207 LYS A CA 1
ATOM 1680 C C . LYS A 1 207 ? -6.699 38.789 12.118 1.00 57.09 207 LYS A C 1
ATOM 1682 O O . LYS A 1 207 ? -5.529 39.063 11.862 1.00 57.09 207 LYS A O 1
ATOM 1687 N N . ARG A 1 208 ? -7.715 39.347 11.451 1.00 53.78 208 ARG A N 1
ATOM 1688 C CA . ARG A 1 208 ? -7.554 40.559 10.633 1.00 53.78 208 ARG A CA 1
ATOM 1689 C C . ARG A 1 208 ? -7.232 41.729 11.562 1.00 53.78 208 ARG A C 1
ATOM 1691 O O . ARG A 1 208 ? -7.989 42.006 12.489 1.00 53.78 208 ARG A O 1
ATOM 1698 N N . VAL A 1 209 ? -6.106 42.396 11.325 1.00 53.31 209 VAL A N 1
ATOM 1699 C CA . VAL A 1 209 ? -5.745 43.629 12.034 1.00 53.31 209 VAL A CA 1
ATOM 1700 C C . VAL A 1 209 ? -6.702 44.734 11.561 1.00 53.31 209 VAL A C 1
ATOM 1702 O O . VAL A 1 209 ? -6.765 44.975 10.352 1.00 53.31 209 VAL A O 1
ATOM 1705 N N . PRO A 1 210 ? -7.469 45.392 12.450 1.00 40.50 210 PRO A N 1
ATOM 1706 C CA . PRO A 1 210 ? -8.333 46.501 12.057 1.00 40.50 210 PRO A CA 1
ATOM 1707 C C . PRO A 1 210 ? -7.493 47.621 11.433 1.00 40.50 210 PRO A C 1
ATOM 1709 O O . PRO A 1 210 ? -6.499 48.042 12.018 1.00 40.50 210 PRO A O 1
ATOM 1712 N N . GLY A 1 211 ? -7.871 48.084 10.240 1.00 48.59 211 GLY A N 1
ATOM 1713 C CA . GLY A 1 211 ? -7.215 49.207 9.556 1.00 48.59 211 GLY A CA 1
ATOM 1714 C C . GLY A 1 211 ? -6.139 48.845 8.525 1.00 48.59 211 GLY A C 1
ATOM 1715 O O . GLY A 1 211 ? -5.630 49.747 7.869 1.00 48.59 211 GLY A O 1
ATOM 1716 N N . VAL A 1 212 ? -5.816 47.563 8.319 1.00 52.47 212 VAL A N 1
ATOM 1717 C CA . VAL A 1 212 ? -4.941 47.142 7.208 1.00 52.47 212 VAL A CA 1
ATOM 1718 C C . VAL A 1 212 ? -5.817 46.593 6.078 1.00 52.47 212 VAL A C 1
ATOM 1720 O O . VAL A 1 212 ? -6.430 45.536 6.265 1.00 52.47 212 VAL A O 1
ATOM 1723 N N . PRO A 1 213 ? -5.914 47.263 4.912 1.00 48.34 213 PRO A N 1
ATOM 1724 C CA . PRO A 1 213 ? -6.623 46.708 3.768 1.00 48.34 213 PRO A CA 1
ATOM 1725 C C . PRO A 1 213 ? -5.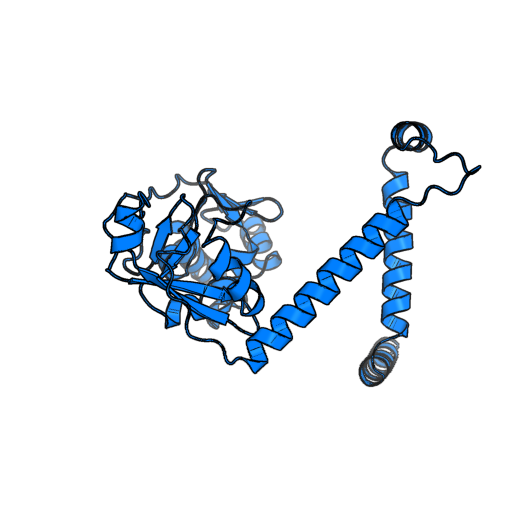898 45.430 3.355 1.00 48.34 213 PRO A C 1
ATOM 1727 O O . PRO A 1 213 ? -4.730 45.469 2.972 1.00 48.34 213 PRO A O 1
ATOM 1730 N N . VAL A 1 214 ? -6.564 44.283 3.479 1.00 54.34 214 VAL A N 1
ATOM 1731 C CA . VAL A 1 214 ? -6.052 43.033 2.918 1.00 54.34 214 VAL A CA 1
ATOM 1732 C C . VAL A 1 214 ? -6.292 43.140 1.417 1.00 54.34 214 VAL A C 1
ATOM 1734 O O . VAL A 1 214 ? -7.459 43.203 1.023 1.00 54.34 214 VAL A O 1
ATOM 1737 N N . PRO A 1 215 ? -5.246 43.215 0.578 1.00 52.44 215 PRO A N 1
ATOM 1738 C CA . PRO A 1 215 ? -5.460 43.309 -0.851 1.00 52.44 215 PRO A CA 1
ATOM 1739 C C . PRO A 1 215 ? -6.171 42.038 -1.307 1.00 52.44 215 PRO A C 1
ATOM 1741 O O . PRO A 1 215 ? -5.782 40.931 -0.916 1.00 52.44 215 PRO A O 1
ATOM 1744 N N . ASP A 1 216 ? -7.221 42.196 -2.105 1.00 54.09 216 ASP A N 1
ATOM 1745 C CA . ASP A 1 216 ? -7.905 41.060 -2.701 1.00 54.09 216 ASP A CA 1
ATOM 1746 C C . ASP A 1 216 ? -6.888 40.238 -3.507 1.00 54.09 216 ASP A C 1
ATOM 1748 O O . ASP A 1 216 ? -6.126 40.766 -4.320 1.00 54.09 216 ASP A O 1
ATOM 1752 N N . ILE A 1 217 ? -6.836 38.934 -3.239 1.00 57.94 217 ILE A N 1
ATOM 1753 C CA . ILE A 1 217 ? -5.885 38.015 -3.869 1.00 57.94 217 ILE A CA 1
ATOM 1754 C C . ILE A 1 217 ? -6.141 37.966 -5.382 1.00 57.94 217 ILE A C 1
ATOM 1756 O O . ILE A 1 217 ? -5.193 37.808 -6.150 1.00 57.94 217 ILE A O 1
ATOM 1760 N N . ALA A 1 218 ? -7.392 38.154 -5.818 1.00 58.41 218 ALA A N 1
ATOM 1761 C CA . ALA A 1 218 ? -7.727 38.286 -7.234 1.00 58.41 218 ALA A CA 1
ATOM 1762 C C . ALA A 1 218 ? -7.149 39.581 -7.835 1.00 58.41 218 ALA A C 1
ATOM 1764 O O . ALA A 1 218 ? -6.540 39.552 -8.905 1.00 58.41 218 ALA A O 1
ATOM 1765 N N . TYR A 1 219 ? -7.236 40.694 -7.103 1.00 62.19 219 TYR A N 1
ATOM 1766 C CA . TYR A 1 219 ? -6.680 41.988 -7.507 1.00 62.19 219 TYR A CA 1
ATOM 1767 C C . TYR A 1 219 ? -5.141 41.985 -7.551 1.00 62.19 219 TYR A C 1
ATOM 1769 O O . TYR A 1 219 ? -4.551 42.434 -8.532 1.00 62.19 219 TYR A O 1
ATOM 1777 N N . LEU A 1 220 ? -4.467 41.388 -6.559 1.00 56.03 220 LEU A N 1
ATOM 1778 C CA . LEU A 1 220 ? -3.004 41.227 -6.559 1.00 56.03 220 LEU A CA 1
ATOM 1779 C C . LEU A 1 220 ? -2.504 40.354 -7.715 1.00 56.03 220 LEU A C 1
ATOM 1781 O O . LEU A 1 220 ? -1.478 40.666 -8.315 1.00 56.03 220 LEU A O 1
ATOM 1785 N N . LYS A 1 221 ? -3.227 39.278 -8.048 1.00 56.88 221 LYS A N 1
ATOM 1786 C CA . LYS A 1 221 ? -2.898 38.437 -9.208 1.00 56.88 221 LYS A CA 1
ATOM 1787 C C . LYS A 1 221 ? -3.058 39.192 -10.527 1.00 56.88 221 LYS A C 1
ATOM 1789 O O . LYS A 1 221 ? -2.239 39.003 -11.420 1.00 56.88 221 LYS A O 1
ATOM 1794 N N . SER A 1 222 ? -4.051 40.079 -10.622 1.00 60.62 222 SER A N 1
ATOM 1795 C CA . SER A 1 222 ? -4.253 40.918 -11.810 1.00 60.62 222 SER A CA 1
ATOM 1796 C C . SER A 1 222 ? -3.168 41.990 -11.992 1.00 60.62 222 SER A C 1
ATOM 1798 O O . SER A 1 222 ? -2.813 42.307 -13.121 1.00 60.62 222 SER A O 1
ATOM 1800 N N . LEU A 1 223 ? -2.596 42.510 -10.897 1.00 56.97 223 LEU A N 1
ATOM 1801 C CA . LEU A 1 223 ? -1.583 43.573 -10.930 1.00 56.97 223 LEU A CA 1
ATOM 1802 C C . LEU A 1 223 ? -0.165 43.079 -11.243 1.00 56.97 223 LEU A C 1
ATOM 1804 O O . LEU A 1 223 ? 0.621 43.828 -11.818 1.00 56.97 223 LEU A O 1
ATOM 1808 N N . TYR A 1 224 ? 0.183 41.853 -10.842 1.00 51.41 224 TYR A N 1
ATOM 1809 C CA . TYR A 1 224 ? 1.566 41.365 -10.927 1.00 51.41 224 TYR A CA 1
ATOM 1810 C C . TYR A 1 224 ? 1.823 40.309 -12.004 1.00 51.41 224 TYR A C 1
ATOM 1812 O O . TYR A 1 224 ? 2.990 39.982 -12.227 1.00 51.41 224 TYR A O 1
ATOM 1820 N N . GLY A 1 225 ? 0.783 39.814 -12.684 1.00 53.28 225 GLY A N 1
ATOM 1821 C CA . GLY A 1 225 ? 0.902 38.668 -13.588 1.00 53.28 225 GLY A CA 1
ATOM 1822 C C . GLY A 1 225 ? 1.283 37.394 -12.824 1.00 53.28 225 GLY A C 1
ATOM 1823 O O . GLY A 1 225 ? 1.956 37.434 -11.791 1.00 53.28 225 GLY A O 1
ATOM 1824 N N . GLU A 1 226 ? 0.828 36.234 -13.292 1.00 54.19 226 GLU A N 1
ATOM 1825 C CA . GLU A 1 226 ? 0.973 34.959 -12.568 1.00 54.19 226 GLU A CA 1
ATOM 1826 C C . GLU A 1 226 ? 2.431 34.557 -12.260 1.00 54.19 226 GLU A C 1
ATOM 1828 O O . GLU A 1 226 ? 2.661 33.755 -11.355 1.00 54.19 226 GLU A O 1
ATOM 1833 N N . ASP A 1 227 ? 3.418 35.185 -12.904 1.00 50.25 227 ASP A N 1
ATOM 1834 C CA . ASP A 1 227 ? 4.826 34.791 -12.832 1.00 50.25 227 ASP A CA 1
ATOM 1835 C C . ASP A 1 227 ? 5.592 35.317 -11.599 1.00 50.25 227 ASP A C 1
ATOM 1837 O O . ASP A 1 227 ? 6.515 34.654 -11.114 1.00 50.25 227 ASP A O 1
ATOM 1841 N N . ARG A 1 228 ? 5.215 36.468 -11.014 1.00 45.34 228 ARG A N 1
ATOM 1842 C CA . ARG A 1 228 ? 5.975 37.068 -9.886 1.00 45.34 228 ARG A CA 1
ATOM 1843 C C . ARG A 1 228 ? 5.599 36.533 -8.503 1.00 45.34 228 ARG A C 1
ATOM 1845 O O . ARG A 1 228 ? 6.432 36.530 -7.594 1.00 45.34 228 ARG A O 1
ATOM 1852 N N . ALA A 1 229 ? 4.377 36.026 -8.327 1.00 45.75 229 ALA A N 1
ATOM 1853 C CA . ALA A 1 229 ? 3.944 35.429 -7.058 1.00 45.75 229 ALA A CA 1
ATOM 1854 C C . ALA A 1 229 ? 4.728 34.141 -6.719 1.00 45.75 229 ALA A C 1
ATOM 1856 O O . ALA A 1 229 ? 4.924 33.818 -5.542 1.00 45.75 229 ALA A O 1
ATOM 1857 N N . SER A 1 230 ? 5.224 33.432 -7.739 1.00 50.31 230 SER A N 1
ATOM 1858 C CA . SER A 1 230 ? 6.114 32.273 -7.604 1.00 50.31 230 SER A CA 1
ATOM 1859 C C . SER A 1 230 ? 7.483 32.640 -7.026 1.00 50.31 230 SER A C 1
ATOM 1861 O O . SER A 1 230 ? 7.949 31.969 -6.104 1.00 50.31 230 SER A O 1
ATOM 1863 N N . GLU A 1 231 ? 8.110 33.723 -7.493 1.00 44.53 231 GLU A N 1
ATOM 1864 C CA . GLU A 1 231 ? 9.455 34.126 -7.050 1.00 44.53 231 GLU A CA 1
ATOM 1865 C C . GLU A 1 231 ? 9.475 34.616 -5.591 1.00 44.53 231 GLU A C 1
ATOM 1867 O O . GLU A 1 231 ? 10.378 34.275 -4.814 1.00 44.53 231 GLU A O 1
ATOM 1872 N N . GLU A 1 232 ? 8.449 35.352 -5.152 1.00 44.66 232 GLU A N 1
ATOM 1873 C CA . GLU A 1 232 ? 8.338 35.770 -3.746 1.00 44.66 232 GLU A CA 1
ATOM 1874 C C . GLU A 1 232 ? 8.043 34.601 -2.790 1.00 44.66 232 GLU A C 1
ATOM 1876 O O . GLU A 1 232 ? 8.514 34.573 -1.644 1.00 44.66 232 GLU A O 1
ATOM 1881 N N . ALA A 1 233 ? 7.279 33.602 -3.241 1.00 50.72 233 ALA A N 1
ATOM 1882 C CA . ALA A 1 233 ? 7.033 32.392 -2.462 1.00 50.72 233 ALA A CA 1
ATOM 1883 C C . ALA A 1 233 ? 8.309 31.537 -2.330 1.00 50.72 233 ALA A C 1
ATOM 1885 O O . ALA A 1 233 ? 8.582 30.986 -1.253 1.00 50.72 233 ALA A O 1
ATOM 1886 N N . GLU A 1 234 ? 9.130 31.471 -3.382 1.00 48.50 234 GLU A N 1
ATOM 1887 C CA . GLU A 1 234 ? 10.417 30.773 -3.365 1.00 48.50 234 GLU A CA 1
ATOM 1888 C C . GLU A 1 234 ? 11.461 31.454 -2.468 1.00 48.50 234 GLU A C 1
ATOM 1890 O O . GLU A 1 234 ? 12.159 30.771 -1.704 1.00 48.50 234 GLU A O 1
ATOM 1895 N N . THR A 1 235 ? 11.541 32.788 -2.481 1.00 49.81 235 THR A N 1
ATOM 1896 C CA . THR A 1 235 ? 12.468 33.554 -1.626 1.00 49.81 235 THR A CA 1
ATOM 1897 C C . THR A 1 235 ? 12.101 33.441 -0.143 1.00 49.81 235 THR A C 1
ATOM 1899 O O . THR A 1 235 ? 12.950 33.053 0.671 1.00 49.81 235 THR A O 1
ATOM 1902 N N . LYS A 1 236 ? 10.820 33.614 0.221 1.00 47.56 236 LYS A N 1
ATOM 1903 C CA . LYS A 1 236 ? 10.330 33.396 1.602 1.00 47.56 236 LYS A CA 1
ATOM 1904 C C . LYS A 1 236 ? 10.499 31.938 2.058 1.00 47.56 236 LYS A C 1
ATOM 1906 O O . LYS A 1 236 ? 10.780 31.664 3.234 1.00 47.56 236 LYS A O 1
ATOM 1911 N N . GLY A 1 237 ? 10.372 30.976 1.139 1.00 50.78 237 GLY A N 1
ATOM 1912 C CA . GLY A 1 237 ? 10.651 29.558 1.377 1.00 50.78 237 GLY A CA 1
ATOM 1913 C C . GLY A 1 237 ? 12.129 29.274 1.674 1.00 50.78 237 GLY A C 1
ATOM 1914 O O . GLY A 1 237 ? 12.440 28.521 2.609 1.00 50.78 237 GLY A O 1
ATOM 1915 N N . ARG A 1 238 ? 13.047 29.908 0.930 1.00 51.03 238 ARG A N 1
ATOM 1916 C CA . ARG A 1 238 ? 14.502 29.833 1.152 1.00 51.03 238 ARG A CA 1
ATOM 1917 C C . ARG A 1 238 ? 14.908 30.422 2.501 1.00 51.03 238 ARG A C 1
ATOM 1919 O O . ARG A 1 238 ? 15.603 29.736 3.255 1.00 51.03 238 ARG A O 1
ATOM 1926 N N . GLU A 1 239 ? 14.397 31.595 2.871 1.00 49.97 239 GLU A N 1
ATOM 1927 C CA . GLU A 1 239 ? 14.705 32.227 4.163 1.00 49.97 239 GLU A CA 1
ATOM 1928 C C . GLU A 1 239 ? 14.270 31.374 5.361 1.00 49.97 239 GLU A C 1
ATOM 1930 O O . GLU A 1 239 ? 15.035 31.168 6.312 1.00 49.97 239 GLU A O 1
ATOM 1935 N N . LYS A 1 240 ? 13.063 30.790 5.315 1.00 54.00 240 LYS A N 1
ATOM 1936 C CA . LYS A 1 240 ? 12.592 29.866 6.364 1.00 54.00 240 LYS A CA 1
ATOM 1937 C C . LYS A 1 240 ? 13.474 28.621 6.469 1.00 54.00 240 LYS A C 1
ATOM 1939 O O . LYS A 1 240 ? 13.727 28.138 7.579 1.00 54.00 240 LYS A O 1
ATOM 1944 N N . LYS A 1 241 ? 13.952 28.096 5.336 1.00 54.94 241 LYS A N 1
ATOM 1945 C CA . LYS A 1 241 ? 14.843 26.926 5.282 1.00 54.94 241 LYS A CA 1
ATOM 1946 C C . LYS A 1 241 ? 16.216 27.258 5.873 1.00 54.94 241 LYS A C 1
ATOM 1948 O O . LYS A 1 241 ? 16.746 26.446 6.634 1.00 54.94 241 LYS A O 1
ATOM 1953 N N . ASP A 1 242 ? 16.741 28.456 5.627 1.00 54.78 242 ASP A N 1
ATOM 1954 C CA . ASP A 1 242 ? 18.018 28.923 6.179 1.00 54.78 242 ASP A CA 1
ATOM 1955 C C . ASP A 1 242 ? 17.956 29.249 7.675 1.00 54.78 242 ASP A C 1
ATOM 1957 O O . ASP A 1 242 ? 18.847 28.845 8.431 1.00 54.78 242 ASP A O 1
ATOM 1961 N N . ARG A 1 243 ? 16.849 29.819 8.165 1.00 54.94 243 ARG A N 1
ATOM 1962 C CA . ARG A 1 243 ? 16.615 29.985 9.613 1.00 54.94 243 ARG A CA 1
ATOM 1963 C C . ARG A 1 243 ? 16.570 28.640 10.348 1.00 54.94 243 ARG A C 1
ATOM 1965 O O . ARG A 1 243 ? 17.141 28.501 11.430 1.00 54.94 243 ARG A O 1
ATOM 1972 N N . LYS A 1 244 ? 15.956 27.616 9.742 1.00 55.75 244 LYS A N 1
ATOM 1973 C CA . LYS A 1 244 ? 15.940 26.238 10.274 1.00 55.75 244 LYS A CA 1
ATOM 1974 C C . LYS A 1 244 ? 17.315 25.564 10.198 1.00 55.75 244 LYS A C 1
ATOM 1976 O O . LYS A 1 244 ? 17.664 24.793 11.089 1.00 55.75 244 LYS A O 1
ATOM 1981 N N . ARG A 1 245 ? 18.115 25.866 9.167 1.00 54.47 245 ARG A N 1
ATOM 1982 C CA . ARG A 1 245 ? 19.499 25.380 9.018 1.00 54.47 245 ARG A CA 1
ATOM 1983 C C . ARG A 1 245 ? 20.441 25.974 10.067 1.00 54.47 245 ARG A C 1
ATOM 1985 O O . ARG A 1 245 ? 21.329 25.247 10.504 1.00 54.47 245 ARG A O 1
ATOM 1992 N N . ARG A 1 246 ? 20.220 27.226 10.492 1.00 55.16 246 ARG A N 1
ATOM 1993 C CA . ARG A 1 246 ? 20.963 27.888 11.581 1.00 55.16 246 ARG A CA 1
ATOM 1994 C C . ARG A 1 246 ? 20.592 27.390 12.982 1.00 55.16 246 ARG A C 1
ATOM 1996 O O . ARG A 1 246 ? 21.439 27.457 13.853 1.00 55.16 246 ARG A O 1
ATOM 2003 N N . LYS A 1 247 ? 19.379 26.861 13.202 1.00 53.22 247 LYS A N 1
ATOM 2004 C CA . LYS A 1 247 ? 18.901 26.352 14.512 1.00 53.22 247 LYS A CA 1
ATOM 2005 C C . LYS A 1 247 ? 19.040 24.828 14.717 1.00 53.22 247 LYS A C 1
ATOM 2007 O O . LYS A 1 247 ? 18.530 24.302 15.698 1.00 53.22 247 LYS A O 1
ATOM 2012 N N . GLY A 1 248 ? 19.695 24.098 13.809 1.00 56.12 248 GLY A N 1
ATOM 2013 C CA . GLY A 1 248 ? 19.890 22.642 13.941 1.00 56.12 248 GLY A CA 1
ATOM 2014 C C . GLY A 1 248 ? 20.936 22.245 15.004 1.00 56.12 248 GLY A C 1
ATOM 2015 O O . GLY A 1 248 ? 21.735 23.111 15.369 1.00 56.12 248 GLY A O 1
ATOM 2016 N N . PRO A 1 249 ? 20.958 20.970 15.458 1.00 60.31 249 PRO A N 1
ATOM 2017 C CA . PRO A 1 249 ? 21.942 20.440 16.418 1.00 60.31 249 PRO A CA 1
ATOM 2018 C C . PRO A 1 249 ? 23.393 20.643 15.952 1.00 60.31 249 PRO A C 1
ATOM 2020 O O . PRO A 1 249 ? 23.650 20.555 14.746 1.00 60.31 249 PRO A O 1
ATOM 2023 N N . ASP A 1 250 ? 24.329 20.883 16.877 1.00 58.72 250 ASP A N 1
ATOM 2024 C CA . ASP A 1 250 ? 25.697 21.337 16.556 1.00 58.72 250 ASP A CA 1
ATOM 2025 C C . ASP A 1 250 ? 26.496 20.380 15.664 1.00 58.72 250 ASP A C 1
ATOM 2027 O O . ASP A 1 250 ? 27.121 20.826 14.700 1.00 58.72 250 ASP A O 1
ATOM 2031 N N . TRP A 1 251 ? 26.354 19.064 15.842 1.00 56.72 251 TRP A N 1
ATOM 2032 C CA . TRP A 1 251 ? 27.044 18.074 15.001 1.00 56.72 251 TRP A CA 1
ATOM 2033 C C . TRP A 1 251 ? 26.679 18.178 13.502 1.00 56.72 251 TRP A C 1
ATOM 2035 O O . TRP A 1 251 ? 27.494 17.901 12.621 1.00 56.72 251 TRP A O 1
ATOM 2045 N N . LYS A 1 252 ? 25.464 18.654 13.164 1.00 61.53 252 LYS A N 1
ATOM 2046 C CA . LYS A 1 252 ? 25.052 18.920 11.768 1.00 61.53 252 LYS A CA 1
ATOM 2047 C C . LYS A 1 252 ? 25.642 20.218 11.210 1.00 61.53 252 LYS A C 1
ATOM 2049 O O . LYS A 1 252 ? 25.645 20.393 9.988 1.00 61.53 252 LYS A O 1
ATOM 2054 N N . ARG A 1 253 ? 26.093 21.142 12.063 1.00 62.47 253 ARG A N 1
ATOM 2055 C CA . ARG A 1 253 ? 26.783 22.377 11.657 1.00 62.47 253 ARG A CA 1
ATOM 2056 C C . ARG A 1 253 ? 28.258 22.093 11.387 1.00 62.47 253 ARG A C 1
ATOM 2058 O O . ARG A 1 253 ? 28.763 22.521 10.352 1.00 62.47 253 ARG A O 1
ATOM 2065 N N . GLU A 1 254 ? 28.900 21.299 12.239 1.00 63.09 254 GLU A N 1
ATOM 2066 C CA . GLU A 1 254 ? 30.298 20.881 12.070 1.00 63.09 254 GLU A CA 1
ATOM 2067 C C . GLU A 1 254 ? 30.508 20.017 10.826 1.00 63.09 254 GLU A C 1
ATOM 2069 O O . GLU A 1 254 ? 31.344 20.349 9.984 1.00 63.09 254 GLU A O 1
ATOM 2074 N N . ALA A 1 255 ? 29.655 19.011 10.600 1.00 63.69 255 ALA A N 1
ATOM 2075 C CA . ALA A 1 255 ? 29.708 18.182 9.391 1.00 63.69 255 ALA A CA 1
ATOM 2076 C C . ALA A 1 255 ? 29.578 18.998 8.086 1.00 63.69 255 ALA A C 1
ATOM 2078 O O . ALA A 1 255 ? 30.033 18.578 7.021 1.00 63.69 255 ALA A O 1
ATOM 2079 N N . ARG A 1 256 ? 28.958 20.185 8.143 1.00 62.59 256 ARG A N 1
ATOM 2080 C CA . ARG A 1 256 ? 28.834 21.096 6.994 1.00 62.59 256 ARG A CA 1
ATOM 2081 C C . ARG A 1 256 ? 30.035 22.013 6.824 1.00 62.59 256 ARG A C 1
ATOM 2083 O O . ARG A 1 256 ? 30.356 22.317 5.679 1.00 62.59 256 ARG A O 1
ATOM 2090 N N . LYS A 1 257 ? 30.690 22.433 7.912 1.00 67.06 257 LYS A N 1
ATOM 2091 C CA . LYS A 1 257 ? 31.966 23.159 7.830 1.00 67.06 257 LYS A CA 1
ATOM 2092 C C . LYS A 1 257 ? 33.005 22.289 7.127 1.00 67.06 257 LYS A C 1
ATOM 2094 O O . LYS A 1 257 ? 33.549 22.733 6.126 1.00 67.06 257 LYS A O 1
ATOM 2099 N N . ILE A 1 258 ? 33.120 21.023 7.535 1.00 64.06 258 ILE A N 1
ATOM 2100 C CA . ILE A 1 258 ? 34.024 20.030 6.926 1.00 64.06 258 ILE A CA 1
ATOM 2101 C C . ILE A 1 258 ? 33.725 19.830 5.429 1.00 64.06 258 ILE A C 1
ATOM 2103 O O . ILE A 1 258 ? 34.635 19.750 4.610 1.00 64.06 258 ILE A O 1
ATOM 2107 N N . ARG A 1 259 ? 32.444 19.797 5.032 1.00 61.16 259 ARG A N 1
ATOM 2108 C CA . ARG A 1 259 ? 32.052 19.692 3.612 1.00 61.16 259 ARG A CA 1
ATOM 2109 C C . ARG A 1 259 ? 32.308 20.960 2.800 1.00 61.16 259 ARG A C 1
ATOM 2111 O O . ARG A 1 259 ? 32.444 20.857 1.587 1.00 61.16 259 ARG A O 1
ATOM 2118 N N . LYS A 1 260 ? 32.325 22.138 3.429 1.00 61.00 260 LYS A N 1
ATOM 2119 C CA . LYS A 1 260 ? 32.630 23.400 2.743 1.00 61.00 260 LYS A CA 1
ATOM 2120 C C . LYS A 1 260 ? 34.128 23.549 2.500 1.00 61.00 260 LYS A C 1
ATOM 2122 O O . LYS A 1 260 ? 34.490 23.908 1.390 1.00 61.00 260 LYS A O 1
ATOM 2127 N N . THR A 1 261 ? 34.969 23.202 3.473 1.00 58.16 261 THR A N 1
ATOM 2128 C CA . THR A 1 261 ? 36.432 23.199 3.302 1.00 58.16 261 THR A CA 1
ATOM 2129 C C . THR A 1 261 ? 36.907 22.149 2.298 1.00 58.16 261 THR A C 1
ATOM 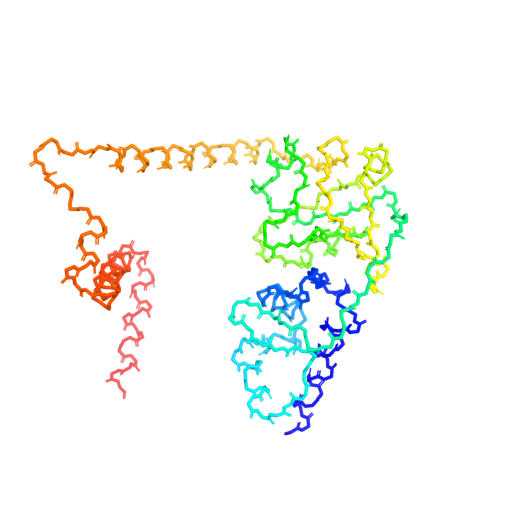2131 O O . THR A 1 261 ? 37.836 22.413 1.550 1.00 58.16 261 THR A O 1
ATOM 2134 N N . LYS A 1 262 ? 36.228 20.997 2.188 1.00 53.59 262 LYS A N 1
ATOM 2135 C CA . LYS A 1 262 ? 36.529 19.981 1.156 1.00 53.59 262 LYS A CA 1
ATOM 2136 C C . LYS A 1 262 ? 36.115 20.352 -0.273 1.00 53.59 262 LYS A C 1
ATOM 2138 O O . LYS A 1 262 ? 36.425 19.605 -1.187 1.00 53.59 262 LYS A O 1
ATOM 2143 N N . ARG A 1 263 ? 35.347 21.429 -0.457 1.00 47.12 263 ARG A N 1
ATOM 2144 C CA . ARG A 1 263 ? 34.848 21.877 -1.770 1.00 47.12 263 ARG A CA 1
ATOM 2145 C C . ARG A 1 263 ? 35.571 23.133 -2.273 1.00 47.12 263 ARG A C 1
ATOM 2147 O O . ARG A 1 263 ? 35.226 23.632 -3.335 1.00 47.12 263 ARG A O 1
ATOM 2154 N N . SER A 1 264 ? 36.499 23.662 -1.473 1.00 48.81 264 SER A N 1
ATOM 2155 C CA . SER A 1 264 ? 37.361 24.811 -1.780 1.00 48.81 264 SER A CA 1
ATOM 2156 C C . SER A 1 264 ? 38.836 24.412 -1.953 1.00 48.81 264 SER A C 1
ATOM 2158 O O . SER A 1 264 ? 39.699 25.282 -1.917 1.00 48.81 264 SER A O 1
ATOM 2160 N N . LEU A 1 265 ? 39.095 23.110 -2.084 1.00 41.19 265 LEU A N 1
ATOM 2161 C CA . LEU A 1 265 ? 40.327 22.478 -2.561 1.00 41.19 265 LEU A CA 1
ATOM 2162 C C . LEU A 1 265 ? 39.954 21.715 -3.833 1.00 41.19 265 LEU A C 1
ATOM 2164 O O . LEU A 1 265 ? 40.780 21.706 -4.764 1.00 41.19 265 LEU A O 1
#

Radius of gyration: 23.82 Å; chains: 1; bounding box: 62×65×54 Å

Secondary structure (DSSP, 8-state):
-HHHHHHHHHHHIIIII-GGGGT----TTSEEEHHHHHHHHHHSGGGTT--HHHHHHHHHTT---SEEEETTEEEESSPPPP-EE----SEEEEEEEGGGHHHHHHH-B---TT-S-EEEESSHHHHHHSSS--SSEEEEEEEHHHHHHTT---EE-SSTTEEEESSPBPGGGEE-----HHHHHHHHHHHHHHHHHHHHHHHHHH-PPTT-----HHHHHHHHHHHHHHHHHHHHHHHHHHHHHHTS-HHHHHHHHHHHHTT--

Foldseek 3Di:
DVVLLVVQVVLCCCVAVAVQVLLDFAAPQQKDFPVQVQLSLCLDPVSVVDDPVSLVVCVVVVNDHQWDDDPRMTHGPDDGDDWDWDQAPQKWKAWDALLCVVVCLPFNAAPPPVGQKDKIFQDQVSNNSHGDDYPDTFIKMFGSVVQVVVVWIWTDDSDNGMIITNGGRGSVRIDGPDDPPVSVVVSVVVVVVVVVVVVVVVVVVVDDDPPDPPPDPVNVCVVPPPPVVVVVVVVVVVVVVVVVVVPDDVVSVVVVVVVVVVVVD